Protein AF-A0A109JZV7-F1 (afdb_monomer_lite)

Organism: NCBI:txid1755647

pLDDT: mean 71.27, std 12.72, range [33.75, 88.06]

Structure (mmCIF, N/CA/C/O backbone):
data_AF-A0A109JZV7-F1
#
_entry.id   AF-A0A109JZV7-F1
#
loop_
_atom_site.group_PDB
_atom_site.id
_atom_site.type_symbol
_atom_site.label_atom_id
_atom_site.label_alt_id
_atom_site.label_comp_id
_atom_site.label_asym_id
_atom_site.label_entity_id
_atom_site.label_seq_id
_atom_site.pdbx_PDB_ins_code
_atom_site.Cartn_x
_atom_site.Cartn_y
_atom_site.Cartn_z
_atom_site.occupancy
_atom_site.B_iso_or_equiv
_atom_site.auth_seq_id
_atom_site.auth_comp_id
_atom_site.auth_asym_id
_atom_site.auth_atom_id
_atom_site.pdbx_PDB_model_num
ATOM 1 N N . MET A 1 1 ? 17.114 42.029 18.354 1.00 43.44 1 MET A N 1
ATOM 2 C CA . MET A 1 1 ? 16.769 42.134 16.919 1.00 43.44 1 MET A CA 1
ATOM 3 C C . MET A 1 1 ? 17.675 41.181 16.137 1.00 43.44 1 MET A C 1
ATOM 5 O O . MET A 1 1 ? 18.559 41.630 15.428 1.00 43.44 1 MET A O 1
ATOM 9 N N . SER A 1 2 ? 17.527 39.865 16.344 1.00 45.03 2 SER A N 1
ATOM 10 C CA . SER A 1 2 ? 18.300 38.830 15.626 1.00 45.03 2 SER A CA 1
ATOM 11 C C . SER A 1 2 ? 17.717 37.423 15.838 1.00 45.03 2 SER A C 1
ATOM 13 O O . SER A 1 2 ? 18.459 36.491 16.129 1.00 45.03 2 SER A O 1
ATOM 15 N N . ASP A 1 3 ? 16.397 37.253 15.749 1.00 47.03 3 ASP A N 1
ATOM 16 C CA . ASP A 1 3 ? 15.811 35.911 15.888 1.00 47.03 3 ASP A CA 1
ATOM 17 C C . ASP A 1 3 ? 14.602 35.715 14.971 1.00 47.03 3 ASP A C 1
ATOM 19 O O . ASP A 1 3 ? 13.482 35.480 15.404 1.00 47.03 3 ASP A O 1
ATOM 23 N N . ASN A 1 4 ? 14.813 35.933 13.669 1.00 46.78 4 ASN A N 1
ATOM 24 C CA . ASN A 1 4 ? 13.758 35.738 12.671 1.00 46.78 4 ASN A CA 1
ATOM 25 C C . ASN A 1 4 ? 14.265 35.127 11.354 1.00 46.78 4 ASN A C 1
ATOM 27 O O . ASN A 1 4 ? 13.747 3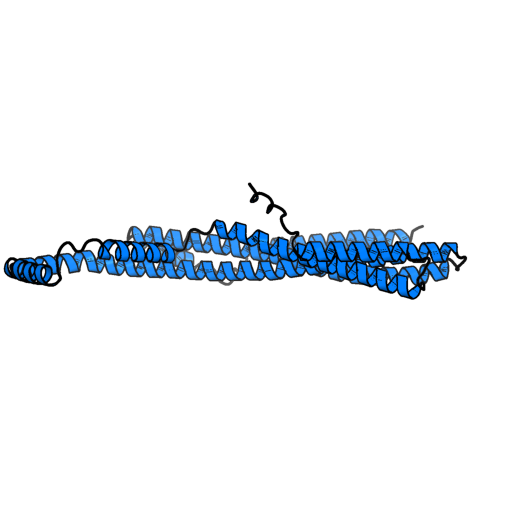5.419 10.281 1.00 46.78 4 ASN A O 1
ATOM 31 N N . MET A 1 5 ? 15.300 34.281 11.420 1.00 46.84 5 MET A N 1
ATOM 32 C CA . MET A 1 5 ? 15.823 33.551 10.255 1.00 46.84 5 MET A CA 1
ATOM 33 C C . MET A 1 5 ? 15.979 32.052 10.533 1.00 46.84 5 MET A C 1
ATOM 35 O O . MET A 1 5 ? 17.043 31.477 10.335 1.00 46.84 5 MET A O 1
ATOM 39 N N . GLN A 1 6 ? 14.899 31.391 10.955 1.00 46.47 6 GLN A N 1
ATOM 40 C CA . GLN A 1 6 ? 14.792 29.927 10.886 1.00 46.47 6 GLN A CA 1
ATOM 41 C C . GLN A 1 6 ? 13.446 29.513 10.286 1.00 46.47 6 GLN A C 1
ATOM 43 O O . GLN A 1 6 ? 12.596 28.912 10.929 1.00 46.47 6 GLN A O 1
ATOM 48 N N . GLY A 1 7 ? 13.257 29.868 9.015 1.00 41.72 7 GLY A N 1
ATOM 49 C CA . GLY A 1 7 ? 12.102 29.464 8.210 1.00 41.72 7 GLY A CA 1
ATOM 50 C C . GLY A 1 7 ? 12.469 28.669 6.956 1.00 41.72 7 GLY A C 1
ATOM 51 O O . GLY A 1 7 ? 11.630 28.516 6.075 1.00 41.72 7 GLY A O 1
ATOM 52 N N . VAL A 1 8 ? 13.704 28.173 6.824 1.00 45.19 8 VAL A N 1
ATOM 53 C CA . VAL A 1 8 ? 14.065 27.321 5.682 1.00 45.19 8 VAL A CA 1
ATOM 54 C C . VAL A 1 8 ? 13.658 25.892 6.020 1.00 45.19 8 VAL A C 1
ATOM 56 O O . VAL A 1 8 ? 14.388 25.168 6.697 1.00 45.19 8 VAL A O 1
ATOM 59 N N . ARG A 1 9 ? 12.464 25.482 5.571 1.00 51.75 9 ARG A N 1
ATOM 60 C CA . ARG A 1 9 ? 12.060 24.070 5.599 1.00 51.75 9 ARG A CA 1
ATOM 61 C C . ARG A 1 9 ? 13.116 23.270 4.840 1.00 51.75 9 ARG A C 1
ATOM 63 O O . ARG A 1 9 ? 13.218 23.383 3.620 1.00 51.75 9 ARG A O 1
ATOM 70 N N . LYS A 1 10 ? 13.924 22.493 5.566 1.00 57.94 10 LYS A N 1
ATOM 71 C CA . LYS A 1 10 ? 14.883 21.570 4.955 1.00 57.94 10 LYS A CA 1
ATOM 72 C C . LYS A 1 10 ? 14.101 20.629 4.041 1.00 57.94 10 LYS A C 1
ATOM 74 O O . LYS A 1 10 ? 13.116 20.030 4.473 1.00 57.94 10 LYS A O 1
ATOM 79 N N . LEU A 1 11 ? 14.518 20.542 2.779 1.00 60.53 11 LEU A N 1
ATOM 80 C CA . LEU A 1 11 ? 13.959 19.575 1.840 1.00 60.53 11 LEU A CA 1
ATOM 81 C C . LEU A 1 11 ? 14.105 18.171 2.443 1.00 60.53 11 LEU A C 1
ATOM 83 O O . LEU A 1 11 ? 15.161 17.865 3.004 1.00 60.53 11 LEU A O 1
ATOM 87 N N . PRO A 1 12 ? 13.074 17.319 2.350 1.00 74.62 12 PRO A N 1
ATOM 88 C CA . PRO A 1 12 ? 13.167 15.964 2.863 1.00 74.62 12 PRO A CA 1
ATOM 89 C C . PRO A 1 12 ? 14.293 15.219 2.134 1.00 74.62 12 PRO A C 1
ATOM 91 O O . PRO A 1 12 ? 14.436 15.315 0.913 1.00 74.62 12 PRO A O 1
ATOM 94 N N . THR A 1 13 ? 15.096 14.476 2.899 1.00 77.62 13 THR A N 1
ATOM 95 C CA . THR A 1 13 ? 16.317 13.777 2.455 1.00 77.62 13 THR A CA 1
ATOM 96 C C . THR A 1 13 ? 16.168 13.004 1.134 1.00 77.62 13 THR A C 1
ATOM 98 O O . THR A 1 13 ? 17.066 13.097 0.300 1.00 77.62 13 THR A O 1
ATOM 101 N N . PRO A 1 14 ? 15.046 12.308 0.860 1.00 72.50 14 PRO A N 1
ATOM 102 C CA . PRO A 1 14 ? 14.851 11.600 -0.407 1.00 72.50 14 PRO A CA 1
ATOM 103 C C . PRO A 1 14 ? 14.794 12.515 -1.641 1.00 72.50 14 PRO A C 1
ATOM 105 O O . PRO A 1 14 ? 15.290 12.154 -2.707 1.00 72.50 14 PRO A O 1
ATOM 108 N N . ILE A 1 15 ? 14.245 13.728 -1.499 1.00 69.19 15 ILE A N 1
ATOM 109 C CA . ILE A 1 15 ? 14.199 14.721 -2.584 1.00 69.19 15 ILE A CA 1
ATOM 110 C C . ILE A 1 15 ? 15.609 15.229 -2.883 1.00 69.19 15 ILE A C 1
ATOM 112 O O . ILE A 1 15 ? 15.976 15.372 -4.045 1.00 69.19 15 ILE A O 1
ATOM 116 N N . VAL A 1 16 ? 16.429 15.430 -1.849 1.00 73.94 16 VAL A N 1
ATOM 117 C CA . VAL A 1 16 ? 17.839 15.812 -2.017 1.00 73.94 16 VAL A CA 1
ATOM 118 C C . VAL A 1 16 ? 18.602 14.731 -2.789 1.00 73.94 16 VAL A C 1
ATOM 120 O O . VAL A 1 16 ? 19.340 15.053 -3.716 1.00 73.94 16 VAL A O 1
ATOM 123 N N . VAL A 1 17 ? 18.371 13.450 -2.481 1.00 74.81 17 VAL A N 1
ATOM 124 C CA . VAL A 1 17 ? 18.976 12.319 -3.208 1.00 74.81 17 VAL A CA 1
ATOM 125 C C . VAL A 1 17 ? 18.520 12.276 -4.672 1.00 74.81 17 VAL A C 1
ATOM 127 O O . VAL A 1 17 ? 19.352 12.100 -5.561 1.00 74.81 17 VAL A O 1
ATOM 130 N N . ALA A 1 18 ? 17.232 12.501 -4.951 1.00 69.00 18 ALA A N 1
ATOM 131 C CA . ALA A 1 18 ? 16.715 12.538 -6.321 1.00 69.00 18 ALA A CA 1
ATOM 132 C C . ALA A 1 18 ? 17.327 13.686 -7.148 1.00 69.00 18 ALA A C 1
ATOM 134 O O . ALA A 1 18 ? 17.727 13.485 -8.295 1.00 69.00 18 ALA A O 1
ATOM 135 N N . VAL A 1 19 ? 17.447 14.875 -6.547 1.00 71.62 19 VAL A N 1
ATOM 136 C CA . VAL A 1 19 ? 18.059 16.058 -7.175 1.00 71.62 19 VAL A CA 1
ATOM 137 C C . VAL A 1 19 ? 19.551 15.839 -7.433 1.00 71.62 19 VAL A C 1
ATOM 139 O O . VAL A 1 19 ? 20.038 16.196 -8.504 1.00 71.62 19 VAL A O 1
ATOM 142 N N . LEU A 1 20 ? 20.271 15.204 -6.504 1.00 71.50 20 LEU A N 1
ATOM 143 C CA . LEU A 1 20 ? 21.676 14.835 -6.702 1.00 71.50 20 LEU A CA 1
ATOM 144 C C . LEU A 1 20 ? 21.847 13.834 -7.852 1.00 71.50 20 LEU A C 1
ATOM 146 O O . LEU A 1 20 ? 22.732 14.018 -8.684 1.00 71.50 20 LEU A O 1
ATOM 150 N N . GLY A 1 21 ? 20.978 12.823 -7.954 1.00 70.88 21 GLY A N 1
ATOM 151 C CA . GLY A 1 21 ? 20.976 11.892 -9.088 1.00 70.88 21 GLY A CA 1
ATOM 152 C C . GLY A 1 21 ? 20.742 12.599 -10.427 1.00 70.88 21 GLY A C 1
ATOM 153 O O . GLY A 1 21 ? 21.473 12.367 -11.392 1.00 70.88 21 GLY A O 1
ATOM 154 N N . LEU A 1 22 ? 19.784 13.532 -10.475 1.00 72.06 22 LEU A N 1
ATOM 155 C CA . LEU A 1 22 ? 19.515 14.351 -11.660 1.00 72.06 22 LEU A CA 1
ATOM 156 C C . LEU A 1 22 ? 20.729 15.207 -12.050 1.00 72.06 22 LEU A C 1
ATOM 158 O O . LEU A 1 22 ? 21.110 15.229 -13.218 1.00 72.06 22 LEU A O 1
ATOM 162 N N . ALA A 1 23 ? 21.375 15.850 -11.076 1.00 70.25 23 ALA A N 1
ATOM 163 C CA . ALA A 1 23 ? 22.568 16.662 -11.302 1.00 70.25 23 ALA A CA 1
ATOM 164 C C . ALA A 1 23 ? 23.744 15.833 -11.848 1.00 70.25 23 ALA A C 1
ATOM 166 O O . ALA A 1 23 ? 24.380 16.249 -12.815 1.00 70.25 23 ALA A O 1
ATOM 167 N N . VAL A 1 24 ? 23.994 14.640 -11.294 1.00 74.44 24 VAL A N 1
ATOM 168 C CA . VAL A 1 24 ? 25.040 13.718 -11.781 1.00 74.44 24 VAL A CA 1
ATOM 169 C C . VAL A 1 24 ? 24.761 13.272 -13.219 1.00 74.44 24 VAL A C 1
ATOM 171 O O . VAL A 1 24 ? 25.667 13.289 -14.050 1.00 74.44 24 VAL A O 1
ATOM 174 N N . THR A 1 25 ? 23.505 12.943 -13.533 1.00 72.38 25 THR A N 1
ATOM 175 C CA . THR A 1 25 ? 23.088 12.538 -14.889 1.00 72.38 25 THR A CA 1
ATOM 176 C C . THR A 1 25 ? 23.242 13.684 -15.895 1.00 72.38 25 THR A C 1
ATOM 178 O O . THR A 1 25 ? 23.639 13.478 -17.037 1.00 72.38 25 THR A O 1
ATOM 181 N N . PHE A 1 26 ? 22.955 14.920 -15.480 1.00 71.06 26 PHE A N 1
ATOM 182 C CA . PHE A 1 26 ? 23.089 16.093 -16.344 1.00 71.06 26 PHE A CA 1
ATOM 183 C C . PHE A 1 26 ? 24.561 16.476 -16.570 1.00 71.06 26 PHE A C 1
ATOM 185 O O . PHE A 1 26 ? 24.959 16.822 -17.683 1.00 71.06 26 PHE A O 1
ATOM 192 N N . MET A 1 27 ? 25.399 16.355 -15.535 1.00 73.62 27 MET A N 1
ATOM 193 C CA . MET A 1 27 ? 26.842 16.591 -15.637 1.00 73.62 27 MET A CA 1
ATOM 194 C C . MET A 1 27 ? 27.550 15.550 -16.516 1.00 73.62 27 MET A C 1
ATOM 196 O O . MET A 1 27 ? 28.479 15.907 -17.244 1.00 73.62 27 MET A O 1
ATOM 200 N N . SER A 1 28 ? 27.120 14.283 -16.512 1.00 70.62 28 SER A N 1
ATOM 201 C CA . SER A 1 28 ? 27.715 13.247 -17.373 1.00 70.62 28 SER A CA 1
ATOM 202 C C . SER A 1 28 ? 27.422 13.457 -18.861 1.00 70.62 28 SER A C 1
ATOM 204 O O . SER A 1 28 ? 28.268 13.141 -19.699 1.00 70.62 28 SER A O 1
ATOM 206 N N . LEU A 1 29 ? 26.267 14.045 -19.191 1.00 65.25 29 LEU A N 1
ATOM 207 C CA . LEU A 1 29 ? 25.900 14.426 -20.558 1.00 65.25 29 LEU A CA 1
ATOM 208 C C . LEU A 1 29 ? 26.764 15.592 -21.077 1.00 65.25 29 LEU A C 1
ATOM 210 O O . LEU A 1 29 ? 27.188 15.582 -22.234 1.00 65.25 29 LEU A O 1
ATOM 214 N N . GLY A 1 30 ? 27.079 16.568 -20.215 1.00 64.75 30 GLY A N 1
ATOM 215 C CA . GLY A 1 30 ? 27.899 17.738 -20.563 1.00 64.75 30 GLY A CA 1
ATOM 216 C C . GLY A 1 30 ? 29.414 17.489 -20.607 1.00 64.75 30 GLY A C 1
ATOM 217 O O . GLY A 1 30 ? 30.138 18.232 -21.263 1.00 64.75 30 GLY A O 1
ATOM 218 N N . THR A 1 31 ? 29.913 16.441 -19.944 1.00 60.25 31 THR A N 1
ATOM 219 C CA . THR A 1 31 ? 31.357 16.121 -19.842 1.00 60.25 31 THR A CA 1
ATOM 220 C C . THR A 1 31 ? 31.863 15.143 -20.906 1.00 60.25 31 THR A C 1
ATOM 222 O O . THR A 1 31 ? 33.012 14.690 -20.845 1.00 60.25 31 THR A O 1
ATOM 225 N N . SER A 1 32 ? 31.045 14.858 -21.922 1.00 56.00 32 SER A N 1
ATOM 226 C CA . SER A 1 32 ? 31.374 13.971 -23.049 1.00 56.00 32 SER A CA 1
ATOM 227 C C . SER A 1 32 ? 32.625 14.388 -23.842 1.00 56.00 32 SER A C 1
ATOM 229 O O . SER A 1 32 ? 33.174 13.572 -24.574 1.00 56.00 32 SER A O 1
ATOM 231 N N . ALA A 1 33 ? 33.127 15.615 -23.653 1.00 56.25 33 ALA A N 1
ATOM 232 C CA . ALA A 1 33 ? 34.375 16.098 -24.244 1.00 56.25 33 ALA A CA 1
ATOM 233 C C . ALA A 1 33 ? 35.663 15.691 -23.487 1.00 56.25 33 ALA A C 1
ATOM 235 O O . ALA A 1 33 ? 36.743 15.785 -24.062 1.00 56.25 33 ALA A O 1
ATOM 236 N N . ILE A 1 34 ? 35.586 15.276 -22.211 1.00 57.34 34 ILE A N 1
ATOM 237 C CA . ILE A 1 34 ? 36.768 15.099 -21.329 1.00 57.34 34 ILE A CA 1
ATOM 238 C C . ILE A 1 34 ? 36.923 13.653 -20.826 1.00 57.34 34 ILE A C 1
ATOM 240 O O . ILE A 1 34 ? 38.020 13.228 -20.471 1.00 57.34 34 ILE A O 1
ATOM 244 N N . THR A 1 35 ? 35.846 12.867 -20.811 1.00 59.91 35 THR A N 1
ATOM 245 C CA . THR A 1 35 ? 35.861 11.481 -20.317 1.00 59.91 35 THR A CA 1
ATOM 246 C C . THR A 1 35 ? 35.733 10.480 -21.457 1.00 59.91 35 THR A C 1
ATOM 248 O O . THR A 1 35 ? 35.109 10.755 -22.480 1.00 59.91 35 THR A O 1
ATOM 251 N N . SER A 1 36 ? 36.326 9.292 -21.292 1.00 74.38 36 SER A N 1
ATOM 252 C CA . SER A 1 36 ? 36.124 8.210 -22.260 1.00 74.38 36 SER A CA 1
ATOM 253 C C . SER A 1 36 ? 34.631 7.875 -22.371 1.00 74.38 36 SER A C 1
ATOM 255 O O . SER A 1 36 ? 33.912 7.871 -21.368 1.00 74.38 36 SER A O 1
ATOM 257 N N . TYR A 1 37 ? 34.161 7.561 -23.582 1.00 68.19 37 TYR A N 1
ATOM 258 C CA . TYR A 1 37 ? 32.753 7.236 -23.854 1.00 68.19 37 TYR A CA 1
ATOM 259 C C . TYR A 1 37 ? 32.188 6.199 -22.866 1.00 68.19 37 TYR A C 1
ATOM 261 O O . TYR A 1 37 ? 31.080 6.351 -22.358 1.00 68.19 37 TYR A O 1
ATOM 269 N N . PHE A 1 38 ? 32.989 5.188 -22.517 1.00 66.62 38 PHE A N 1
ATOM 270 C CA . PHE A 1 38 ? 32.622 4.150 -21.554 1.00 66.62 38 PHE A CA 1
ATOM 271 C C . PHE A 1 38 ? 32.377 4.694 -20.134 1.00 66.62 38 PHE A C 1
ATOM 273 O O . PHE A 1 38 ? 31.393 4.327 -19.493 1.00 66.62 38 PHE A O 1
ATOM 280 N N . GLN A 1 39 ? 33.220 5.610 -19.648 1.00 71.44 39 GLN A N 1
ATOM 281 C CA . GLN A 1 39 ? 33.046 6.231 -18.330 1.00 71.44 39 GLN A CA 1
ATOM 282 C C . GLN A 1 39 ? 31.805 7.130 -18.277 1.00 71.44 39 GLN A C 1
ATOM 284 O O . GLN A 1 39 ? 31.072 7.088 -17.290 1.00 71.44 39 GLN A O 1
ATOM 289 N N . SER A 1 40 ? 31.517 7.883 -19.344 1.00 70.38 40 SER A N 1
ATOM 290 C CA . SER A 1 40 ? 30.309 8.720 -19.419 1.00 70.38 40 SER A CA 1
ATOM 291 C C . SER A 1 40 ? 29.021 7.881 -19.338 1.00 70.38 40 SER A C 1
ATOM 293 O O . SER A 1 40 ? 28.094 8.246 -18.610 1.00 70.38 40 SER A O 1
ATOM 295 N N . GLN A 1 41 ? 28.977 6.705 -19.982 1.00 70.31 41 GLN A N 1
ATOM 296 C CA . GLN A 1 41 ? 27.830 5.786 -19.893 1.00 70.31 41 GLN A CA 1
ATOM 297 C C . GLN A 1 41 ? 27.626 5.247 -18.466 1.00 70.31 41 GLN A C 1
ATOM 299 O O . GLN A 1 41 ? 26.499 5.235 -17.972 1.00 70.31 41 GLN A O 1
ATOM 304 N N . ILE A 1 42 ? 28.704 4.865 -17.769 1.00 72.75 42 ILE A N 1
ATOM 305 C CA . ILE A 1 42 ? 28.629 4.370 -16.381 1.00 72.75 42 ILE A CA 1
ATOM 306 C C . ILE A 1 42 ? 28.124 5.459 -15.430 1.00 72.75 42 ILE A C 1
ATOM 308 O O . ILE A 1 42 ? 27.248 5.195 -14.608 1.00 72.75 42 ILE A O 1
ATOM 312 N N . ILE A 1 43 ? 28.640 6.686 -15.546 1.00 73.00 43 ILE A N 1
ATOM 313 C CA . ILE A 1 43 ? 28.226 7.804 -14.684 1.00 73.00 43 ILE A CA 1
ATOM 314 C C . ILE A 1 43 ? 26.756 8.158 -14.941 1.00 73.00 43 ILE A C 1
ATOM 316 O O . ILE A 1 43 ? 26.004 8.377 -13.992 1.00 73.00 43 ILE A O 1
ATOM 320 N N . THR A 1 44 ? 26.319 8.143 -16.203 1.00 70.94 44 THR A N 1
ATOM 321 C CA . THR A 1 44 ? 24.915 8.387 -16.571 1.00 70.94 44 THR A CA 1
ATOM 322 C C . THR A 1 44 ? 23.995 7.314 -15.985 1.00 70.94 44 THR A C 1
ATOM 324 O O . THR A 1 44 ? 22.981 7.638 -15.368 1.00 70.94 44 THR A O 1
ATOM 327 N N . ALA A 1 45 ? 24.370 6.036 -16.100 1.00 70.69 45 ALA A N 1
ATOM 328 C CA . ALA A 1 45 ? 23.612 4.931 -15.515 1.00 70.69 45 ALA A CA 1
ATOM 329 C C . ALA A 1 45 ? 23.540 5.026 -13.980 1.00 70.69 45 ALA A C 1
ATOM 331 O O . ALA A 1 45 ? 22.472 4.833 -13.396 1.00 70.69 45 ALA A O 1
ATOM 332 N N . ALA A 1 46 ? 24.648 5.382 -13.324 1.00 71.12 46 ALA A N 1
ATOM 333 C CA . ALA A 1 46 ? 24.691 5.602 -11.881 1.00 71.12 46 ALA A CA 1
ATOM 334 C C . ALA A 1 46 ? 23.810 6.789 -11.449 1.00 71.12 46 ALA A C 1
ATOM 336 O O . ALA A 1 46 ? 23.083 6.684 -10.462 1.00 71.12 46 ALA A O 1
ATOM 337 N N . GLY A 1 47 ? 23.815 7.890 -12.207 1.00 72.56 47 GLY A N 1
ATOM 338 C CA . GLY A 1 47 ? 22.957 9.052 -11.960 1.00 72.56 47 GLY A CA 1
ATOM 339 C C . GLY A 1 47 ? 21.466 8.713 -12.044 1.00 72.56 47 GLY A C 1
ATOM 340 O O . GLY A 1 47 ? 20.705 9.051 -11.133 1.00 72.56 47 GLY A O 1
ATOM 341 N N . ILE A 1 48 ? 21.062 7.960 -13.074 1.00 74.12 48 ILE A N 1
ATOM 342 C CA . ILE A 1 48 ? 19.683 7.470 -13.235 1.00 74.12 48 ILE A CA 1
ATOM 343 C C . ILE A 1 48 ? 19.296 6.556 -12.069 1.00 74.12 48 ILE A C 1
ATOM 345 O O . ILE A 1 48 ? 18.213 6.709 -11.507 1.00 74.12 48 ILE A O 1
ATOM 349 N N . LEU A 1 49 ? 20.178 5.638 -11.661 1.00 74.06 49 LEU A N 1
ATOM 350 C CA . LEU A 1 49 ? 19.923 4.739 -10.533 1.00 74.06 49 LEU A CA 1
ATOM 351 C C . LEU A 1 49 ? 19.682 5.518 -9.230 1.00 74.06 49 LEU A C 1
ATOM 353 O O . LEU A 1 49 ? 18.729 5.230 -8.502 1.00 74.06 49 LEU A O 1
ATOM 357 N N . VAL A 1 50 ? 20.513 6.525 -8.946 1.00 74.31 50 VAL A N 1
ATOM 358 C CA . VAL A 1 50 ? 20.370 7.391 -7.765 1.00 74.31 50 VAL A CA 1
ATOM 359 C C . VAL A 1 50 ? 19.079 8.208 -7.839 1.00 74.31 50 VAL A C 1
ATOM 361 O O . VAL A 1 50 ? 18.360 8.291 -6.844 1.00 74.31 50 VAL A O 1
ATOM 364 N N . LEU A 1 51 ? 18.738 8.748 -9.014 1.00 73.19 51 LEU A N 1
ATOM 365 C CA . LEU A 1 51 ? 17.493 9.485 -9.235 1.00 73.19 51 LEU A CA 1
ATOM 366 C C . LEU A 1 51 ? 16.274 8.603 -8.966 1.00 73.19 51 LEU A C 1
ATOM 368 O O . LEU A 1 51 ? 15.397 8.993 -8.196 1.00 73.19 51 LEU A O 1
ATOM 372 N N . VAL A 1 52 ? 16.227 7.406 -9.559 1.00 74.50 52 VAL A N 1
ATOM 373 C CA . VAL A 1 52 ? 15.116 6.463 -9.377 1.00 74.50 52 VAL A CA 1
ATOM 374 C C . VAL A 1 52 ? 15.009 6.044 -7.916 1.00 74.50 52 VAL A C 1
ATOM 376 O O . VAL A 1 52 ? 13.908 6.028 -7.366 1.00 74.50 52 VAL A O 1
ATOM 379 N N . THR A 1 53 ? 16.132 5.758 -7.259 1.00 73.56 53 THR A N 1
ATOM 380 C CA . THR A 1 53 ? 16.149 5.366 -5.843 1.00 73.56 53 THR A CA 1
ATOM 381 C C . THR A 1 53 ? 15.654 6.505 -4.949 1.00 73.56 53 THR A C 1
ATOM 383 O O . THR A 1 53 ? 14.817 6.276 -4.074 1.00 73.56 53 THR A O 1
ATOM 386 N N . GLY A 1 54 ? 16.100 7.740 -5.200 1.00 73.12 54 GLY A N 1
ATOM 387 C CA . GLY A 1 54 ? 15.658 8.942 -4.487 1.00 73.12 54 GLY A CA 1
ATOM 388 C C . GLY A 1 54 ? 14.173 9.244 -4.695 1.00 73.12 54 GLY A C 1
ATOM 389 O O . GLY A 1 54 ? 13.443 9.474 -3.735 1.00 73.12 54 GLY A O 1
ATOM 390 N N . ALA A 1 55 ? 13.689 9.166 -5.936 1.00 72.06 55 ALA A N 1
ATOM 391 C CA . ALA A 1 55 ? 12.276 9.359 -6.257 1.00 72.06 55 ALA A CA 1
ATOM 392 C C . ALA A 1 55 ? 11.393 8.274 -5.620 1.00 72.06 55 ALA A C 1
ATOM 394 O O . ALA A 1 55 ? 10.346 8.576 -5.051 1.00 72.06 55 ALA A O 1
ATOM 395 N N . SER A 1 56 ? 11.845 7.018 -5.650 1.00 73.56 56 SER A N 1
ATOM 396 C CA . SER A 1 56 ? 11.127 5.885 -5.055 1.00 73.56 56 SER A CA 1
ATOM 397 C C . SER A 1 56 ? 11.063 5.989 -3.534 1.00 73.56 56 SER A C 1
ATOM 399 O O . SER A 1 56 ? 10.012 5.747 -2.947 1.00 73.56 56 SER A O 1
ATOM 401 N N . THR A 1 57 ? 12.157 6.401 -2.886 1.00 75.62 57 THR A N 1
ATOM 402 C CA . THR A 1 57 ? 12.168 6.654 -1.436 1.00 75.62 57 THR A CA 1
ATOM 403 C C . THR A 1 57 ? 11.333 7.875 -1.063 1.00 75.62 57 THR A C 1
ATOM 405 O O . THR A 1 57 ? 10.615 7.815 -0.071 1.00 75.62 57 THR A O 1
ATOM 408 N N . ALA A 1 58 ? 11.336 8.944 -1.865 1.00 74.38 58 ALA A N 1
ATOM 409 C CA . ALA A 1 58 ? 10.485 10.116 -1.641 1.00 74.38 58 ALA A CA 1
ATOM 410 C C . ALA A 1 58 ? 9.000 9.753 -1.722 1.00 74.38 58 ALA A C 1
ATOM 412 O O . ALA A 1 58 ? 8.223 10.106 -0.835 1.00 74.38 58 ALA A O 1
ATOM 413 N N . LEU A 1 59 ? 8.624 8.997 -2.756 1.00 72.31 59 LEU A N 1
ATOM 414 C CA . LEU A 1 59 ? 7.274 8.478 -2.927 1.00 72.31 59 LEU A CA 1
ATOM 415 C C . LEU A 1 59 ? 6.895 7.554 -1.766 1.00 72.31 59 LEU A C 1
ATOM 417 O O . LEU A 1 59 ? 5.808 7.677 -1.212 1.00 72.31 59 LEU A O 1
ATOM 421 N N . PHE A 1 60 ? 7.798 6.665 -1.354 1.00 73.88 60 PHE A N 1
ATOM 422 C CA . PHE A 1 60 ? 7.572 5.777 -0.220 1.00 73.88 60 PHE A CA 1
ATOM 423 C C . PHE A 1 60 ? 7.343 6.550 1.085 1.00 73.88 60 PHE A C 1
ATOM 425 O O . PHE A 1 60 ? 6.378 6.265 1.792 1.00 73.88 60 PHE A O 1
ATOM 432 N N . SER A 1 61 ? 8.174 7.554 1.380 1.00 74.44 61 SER A N 1
ATOM 433 C CA . SER A 1 61 ? 8.005 8.427 2.544 1.00 74.44 61 SER A CA 1
ATOM 434 C C . SER A 1 61 ? 6.688 9.198 2.482 1.00 74.44 61 SER A C 1
ATOM 436 O O . SER A 1 61 ? 5.945 9.194 3.456 1.00 74.44 61 SER A O 1
ATOM 438 N N . TYR A 1 62 ? 6.340 9.778 1.331 1.00 70.69 62 TYR A N 1
ATOM 439 C CA . TYR A 1 62 ? 5.059 10.462 1.128 1.00 70.69 62 TYR A CA 1
ATOM 440 C C . TYR A 1 62 ? 3.858 9.533 1.382 1.00 70.69 62 TYR A C 1
ATOM 442 O O . TYR A 1 62 ? 2.911 9.892 2.082 1.00 70.69 62 TYR A O 1
ATOM 450 N N . LEU A 1 63 ? 3.925 8.299 0.878 1.00 67.25 63 LEU A N 1
ATOM 451 C CA . LEU A 1 63 ? 2.895 7.276 1.067 1.00 67.25 63 LEU A CA 1
ATOM 452 C C . LEU A 1 63 ? 2.849 6.700 2.495 1.00 67.25 63 LEU A C 1
ATOM 454 O O . LEU A 1 63 ? 1.845 6.090 2.881 1.00 67.25 63 LEU A O 1
ATOM 458 N N . GLN A 1 64 ? 3.922 6.833 3.278 1.00 69.00 64 GLN A N 1
ATOM 459 C CA . GLN A 1 64 ? 3.906 6.541 4.712 1.00 69.00 64 GLN A CA 1
ATOM 460 C C . GLN A 1 64 ? 3.295 7.695 5.511 1.00 69.00 64 GLN A C 1
ATOM 462 O O . GLN A 1 64 ? 2.499 7.437 6.409 1.00 69.00 64 GLN A O 1
ATOM 467 N N . ASP A 1 65 ? 3.616 8.941 5.166 1.00 63.81 65 ASP A N 1
ATOM 468 C CA . ASP A 1 65 ? 3.223 10.125 5.938 1.00 63.81 65 ASP A CA 1
ATOM 469 C C . ASP A 1 65 ? 1.734 10.475 5.771 1.00 63.81 65 ASP A C 1
ATOM 471 O O . ASP A 1 65 ? 1.058 10.822 6.740 1.00 63.81 65 ASP A O 1
ATOM 475 N N . ALA A 1 66 ? 1.158 10.217 4.588 1.00 56.47 66 ALA A N 1
ATOM 476 C CA . ALA A 1 66 ? -0.289 10.300 4.343 1.00 56.47 66 ALA A CA 1
ATOM 477 C C . ALA A 1 66 ? -1.143 9.429 5.301 1.00 56.47 66 ALA A C 1
ATOM 479 O O . ALA A 1 66 ? -2.360 9.592 5.386 1.00 56.47 66 ALA A O 1
ATOM 480 N N . ARG A 1 67 ? -0.523 8.508 6.054 1.00 51.53 67 ARG A N 1
ATOM 481 C CA . ARG A 1 67 ? -1.178 7.672 7.074 1.00 51.53 67 ARG A CA 1
ATOM 482 C C . ARG A 1 67 ? -1.346 8.364 8.422 1.00 51.53 67 ARG A C 1
ATOM 484 O O . ARG A 1 67 ? -2.279 8.026 9.149 1.00 51.53 67 ARG A O 1
ATOM 491 N N . VAL A 1 68 ? -0.470 9.308 8.778 1.00 48.69 68 VAL A N 1
ATOM 492 C CA . VAL A 1 68 ? -0.527 9.992 10.084 1.00 48.69 68 VAL A CA 1
ATOM 493 C C . VAL A 1 68 ? -1.797 10.842 10.177 1.00 48.69 68 VAL A C 1
ATOM 495 O O . VAL A 1 68 ? -2.450 10.875 11.217 1.00 48.69 68 VAL A O 1
ATOM 498 N N . THR A 1 69 ? -2.234 11.422 9.058 1.00 38.50 69 THR A N 1
ATOM 499 C CA . THR A 1 69 ? -3.465 12.220 8.981 1.00 38.50 69 THR A CA 1
ATOM 500 C C . THR A 1 69 ? -4.739 11.383 9.164 1.00 38.50 69 THR A C 1
ATOM 502 O O . THR A 1 69 ? -5.709 11.877 9.729 1.00 38.50 69 THR A O 1
ATOM 505 N N . LEU A 1 70 ? -4.743 10.100 8.777 1.00 40.19 70 LEU A N 1
ATOM 506 C CA . LEU A 1 70 ? -5.888 9.195 8.987 1.00 40.19 70 LEU A CA 1
ATOM 507 C C . LEU A 1 70 ? -5.976 8.655 10.426 1.00 40.19 70 LEU A C 1
ATOM 509 O O . LEU A 1 70 ? -7.073 8.368 10.902 1.00 40.19 70 LEU A O 1
ATOM 513 N N . ARG A 1 71 ? -4.850 8.575 11.152 1.00 42.38 71 ARG A N 1
ATOM 514 C CA . ARG A 1 71 ? -4.837 8.279 12.598 1.00 42.38 71 ARG A CA 1
ATOM 515 C C . ARG A 1 71 ? -5.435 9.407 13.442 1.00 42.38 71 ARG A C 1
ATOM 517 O O . ARG A 1 71 ? -5.977 9.130 14.502 1.00 42.38 71 ARG A O 1
ATOM 524 N N . GLY A 1 72 ? -5.407 10.652 12.964 1.00 33.75 72 GLY A N 1
ATOM 525 C CA . GLY A 1 72 ? -5.958 11.810 13.682 1.00 33.75 72 GLY A CA 1
ATOM 526 C C . GLY A 1 72 ? -7.481 11.796 13.882 1.00 33.75 72 GLY A C 1
ATOM 527 O O . GLY A 1 72 ? -7.995 12.609 14.641 1.00 33.75 72 GLY A O 1
ATOM 528 N N . LEU A 1 73 ? -8.204 10.876 13.231 1.00 37.97 73 LEU A N 1
ATOM 529 C CA . LEU A 1 73 ? -9.652 10.690 13.397 1.00 37.97 73 LEU A CA 1
ATOM 530 C C . LEU A 1 73 ? -10.012 9.515 14.322 1.00 37.97 73 LEU A C 1
ATOM 532 O O . LEU A 1 73 ? -11.196 9.223 14.512 1.00 37.97 73 LEU A O 1
ATOM 536 N N . SER A 1 74 ? -9.032 8.823 14.918 1.00 40.00 74 SER A N 1
ATOM 537 C CA . SER A 1 74 ? -9.342 7.870 15.981 1.00 40.00 74 SER A CA 1
ATOM 538 C C . SER A 1 74 ? -9.671 8.636 17.257 1.00 40.00 74 SER A C 1
ATOM 540 O O . SER A 1 74 ? -8.784 9.217 17.879 1.00 40.00 74 SER A O 1
ATOM 542 N N . VAL A 1 75 ? -10.948 8.612 17.646 1.00 42.91 75 VAL A N 1
ATOM 543 C CA . VAL A 1 75 ? -11.383 8.956 19.005 1.00 42.91 75 VAL A CA 1
ATOM 544 C C . VAL A 1 75 ? -10.448 8.229 19.983 1.00 42.91 75 VAL A C 1
ATOM 546 O O . VAL A 1 75 ? -10.306 7.008 19.834 1.00 42.91 75 VAL A O 1
ATOM 549 N N . PRO A 1 76 ? -9.772 8.939 20.908 1.00 41.34 76 PRO A N 1
ATOM 550 C CA . PRO A 1 76 ? -8.857 8.316 21.854 1.00 41.34 76 PRO A CA 1
ATOM 551 C C . PRO A 1 76 ? -9.570 7.172 22.572 1.00 41.34 76 PRO A C 1
ATOM 553 O O . PRO A 1 76 ? -10.764 7.261 22.883 1.00 41.34 76 PRO A O 1
ATOM 556 N N . ALA A 1 77 ? -8.853 6.065 22.764 1.00 48.12 77 ALA A N 1
ATOM 557 C CA . ALA A 1 77 ? -9.407 4.913 23.450 1.00 48.12 77 ALA A CA 1
ATOM 558 C C . ALA A 1 77 ? -9.908 5.363 24.838 1.00 48.12 77 ALA A C 1
ATOM 560 O O . ALA A 1 77 ? -9.246 6.176 25.485 1.00 48.12 77 ALA A O 1
ATOM 561 N N . PRO A 1 78 ? -11.057 4.856 25.322 1.00 49.28 78 PRO A N 1
ATOM 562 C CA . PRO A 1 78 ? -11.586 5.208 26.642 1.00 49.28 78 PRO A CA 1
ATOM 563 C C . PRO A 1 78 ? -10.561 5.049 27.775 1.00 49.28 78 PRO A C 1
ATOM 565 O O . PRO A 1 78 ? -10.661 5.731 28.790 1.00 49.28 78 PRO A O 1
ATOM 568 N N . ASP A 1 79 ? -9.564 4.184 27.589 1.00 54.38 79 ASP A N 1
ATOM 569 C CA . ASP A 1 79 ? -8.482 3.939 28.539 1.00 54.38 79 ASP A CA 1
ATOM 570 C C . ASP A 1 79 ? -7.555 5.151 28.731 1.00 54.38 79 ASP A C 1
ATOM 572 O O . ASP A 1 79 ? -7.150 5.412 29.863 1.00 54.38 79 ASP A O 1
ATOM 576 N N . ASP A 1 80 ? -7.306 5.956 27.690 1.00 54.09 80 ASP A N 1
ATOM 577 C CA . ASP A 1 80 ? -6.487 7.176 27.787 1.00 54.09 80 ASP A CA 1
ATOM 578 C C . ASP A 1 80 ? -7.232 8.292 28.532 1.00 54.09 80 ASP A C 1
ATOM 580 O O . ASP A 1 80 ? -6.657 8.995 29.365 1.00 54.09 80 ASP A O 1
ATOM 584 N N . LEU A 1 81 ? -8.544 8.411 28.297 1.00 49.53 81 LEU A N 1
ATOM 585 C CA . LEU A 1 81 ? -9.406 9.346 29.022 1.00 49.53 81 LEU A CA 1
ATOM 586 C C . LEU A 1 81 ? -9.550 8.931 30.493 1.00 49.53 81 LEU A C 1
ATOM 588 O O . LEU A 1 81 ? -9.469 9.769 31.386 1.00 49.53 81 LEU A O 1
ATOM 592 N N . ASN A 1 82 ? -9.696 7.632 30.761 1.00 53.19 82 ASN A N 1
ATOM 593 C CA . ASN A 1 82 ? -9.749 7.098 32.119 1.00 53.19 82 ASN A CA 1
ATOM 594 C C . ASN A 1 82 ? -8.412 7.260 32.859 1.00 53.19 82 ASN A C 1
ATOM 596 O O . ASN A 1 82 ? -8.418 7.471 34.070 1.00 53.19 82 ASN A O 1
ATOM 600 N N . ALA A 1 83 ? -7.273 7.168 32.168 1.00 66.75 83 ALA A N 1
ATOM 601 C CA . ALA A 1 83 ? -5.958 7.426 32.749 1.00 66.75 83 ALA A CA 1
ATOM 602 C C . ALA A 1 83 ? -5.764 8.915 33.078 1.00 66.75 83 ALA A C 1
ATOM 604 O O . ALA A 1 83 ? -5.318 9.235 34.180 1.00 66.75 83 ALA A O 1
ATOM 605 N N . ALA A 1 84 ? -6.171 9.811 32.173 1.00 65.56 84 ALA A N 1
ATOM 606 C CA . ALA A 1 84 ? -6.135 11.256 32.389 1.00 65.56 84 ALA A CA 1
ATOM 607 C C . ALA A 1 84 ? -7.054 11.686 33.543 1.00 65.56 84 ALA A C 1
ATOM 609 O O . ALA A 1 84 ? -6.611 12.389 34.443 1.00 65.56 84 ALA A O 1
ATOM 610 N N . ILE A 1 85 ? -8.289 11.174 33.598 1.00 61.94 85 ILE A N 1
ATOM 611 C CA . ILE A 1 85 ? -9.227 11.445 34.698 1.00 61.94 85 ILE A CA 1
ATOM 612 C C . ILE A 1 85 ? -8.686 10.906 36.030 1.00 61.94 85 ILE A C 1
ATOM 614 O O . ILE A 1 85 ? -8.775 11.588 37.044 1.00 61.94 85 ILE A O 1
ATOM 618 N N . ARG A 1 86 ? -8.075 9.711 36.064 1.00 67.56 86 ARG A N 1
ATOM 619 C CA . ARG A 1 86 ? -7.450 9.184 37.295 1.00 67.56 86 ARG A CA 1
ATOM 620 C C . ARG A 1 86 ? -6.240 10.008 37.738 1.00 67.56 86 ARG A C 1
ATOM 622 O O . ARG A 1 86 ? -6.007 10.117 38.941 1.00 67.56 86 ARG A O 1
ATOM 629 N N . ALA A 1 87 ? -5.468 10.552 36.799 1.00 74.12 87 ALA A N 1
ATOM 630 C CA . ALA A 1 87 ? -4.349 11.443 37.093 1.00 74.12 87 ALA A CA 1
ATOM 631 C C . ALA A 1 87 ? -4.840 12.795 37.636 1.00 74.12 87 ALA A C 1
ATOM 633 O O . ALA A 1 87 ? -4.322 13.252 38.652 1.00 74.12 87 ALA A O 1
ATOM 634 N N . GLU A 1 88 ? -5.892 13.359 37.039 1.00 69.19 88 GLU A N 1
ATOM 635 C CA . GLU A 1 88 ? -6.547 14.598 37.478 1.00 69.19 88 GLU A CA 1
ATOM 636 C C . GLU A 1 88 ? -7.197 14.435 38.864 1.00 69.19 88 GLU A C 1
ATOM 638 O O . GLU A 1 88 ? -7.007 15.267 39.744 1.00 69.19 88 GLU A O 1
ATOM 643 N N . ILE A 1 89 ? -7.888 13.314 39.116 1.00 62.69 89 ILE A N 1
ATOM 644 C CA . ILE A 1 89 ? -8.467 12.990 40.431 1.00 62.69 89 ILE A CA 1
ATOM 645 C C . ILE A 1 89 ? -7.363 12.814 41.478 1.00 62.69 89 ILE A C 1
ATOM 647 O O . ILE A 1 89 ? -7.509 13.304 42.594 1.00 62.69 89 ILE A O 1
ATOM 651 N N . LYS A 1 90 ? -6.240 12.162 41.140 1.00 66.69 90 LYS A N 1
ATOM 652 C CA . LYS A 1 90 ? -5.088 12.054 42.050 1.00 66.69 90 LYS A CA 1
ATOM 653 C C . LYS A 1 90 ? -4.480 13.421 42.363 1.00 66.69 90 LYS A C 1
ATOM 655 O O . LYS A 1 90 ? -4.210 13.684 43.532 1.00 66.69 90 LYS A O 1
ATOM 660 N N . ALA A 1 91 ? -4.313 14.279 41.360 1.00 66.50 91 ALA A N 1
ATOM 661 C CA . ALA A 1 91 ? -3.802 15.636 41.535 1.00 66.50 91 ALA A CA 1
ATOM 662 C C . ALA A 1 91 ? -4.748 16.493 42.396 1.00 66.50 91 ALA A C 1
ATOM 664 O O . ALA A 1 91 ? -4.313 17.100 43.368 1.00 66.50 91 ALA A O 1
ATOM 665 N N . SER A 1 92 ? -6.055 16.435 42.132 1.00 54.88 92 SER A N 1
ATOM 666 C CA . SER A 1 92 ? -7.076 17.185 42.874 1.00 54.88 92 SER A CA 1
ATOM 667 C C . SER A 1 92 ? -7.289 16.656 44.306 1.00 54.88 92 SER A C 1
ATOM 669 O O . SER A 1 92 ? -7.503 17.424 45.245 1.00 54.88 92 SER A O 1
ATOM 671 N N . SER A 1 93 ? -7.133 15.345 44.527 1.00 56.19 93 SER A N 1
ATOM 672 C CA . SER A 1 93 ? -7.177 14.744 45.870 1.00 56.19 93 SER A CA 1
ATOM 673 C C . SER A 1 93 ? -5.953 15.069 46.737 1.00 56.19 93 SER A C 1
ATOM 675 O O . SER A 1 93 ? -6.052 15.008 47.960 1.00 56.19 93 SER A O 1
ATOM 677 N N . ALA A 1 94 ? -4.822 15.445 46.126 1.00 55.91 94 ALA A N 1
ATOM 678 C CA . ALA A 1 94 ? -3.624 15.886 46.840 1.00 55.91 94 ALA A CA 1
ATOM 679 C C . ALA A 1 94 ? -3.716 17.353 47.306 1.00 55.91 94 ALA A C 1
ATOM 681 O O . ALA A 1 94 ? -3.070 17.715 48.285 1.00 55.91 94 ALA A O 1
ATOM 682 N N . GLU A 1 95 ? -4.544 18.178 46.655 1.00 52.56 95 GLU A N 1
ATOM 683 C CA . GLU A 1 95 ? -4.755 19.590 47.016 1.00 52.56 95 GLU A CA 1
ATOM 684 C C . GLU A 1 95 ? -5.914 19.821 48.003 1.00 52.56 95 GLU A C 1
ATOM 686 O O . GLU A 1 95 ? -6.034 20.913 48.554 1.00 52.56 95 GLU A O 1
ATOM 691 N N . THR A 1 96 ? -6.735 18.804 48.299 1.00 51.19 96 THR A N 1
ATOM 692 C CA . THR A 1 96 ? -7.957 18.968 49.117 1.00 51.19 96 THR A CA 1
ATOM 693 C C . THR A 1 96 ? -7.949 18.179 50.436 1.00 51.19 96 THR A C 1
ATOM 695 O O . THR A 1 96 ? -8.989 17.691 50.877 1.00 51.19 96 THR A O 1
ATOM 698 N N . SER A 1 97 ? -6.804 18.040 51.115 1.00 50.81 97 SER A N 1
ATOM 699 C CA . SER A 1 97 ? -6.788 17.564 52.510 1.00 50.81 97 SER A CA 1
ATOM 700 C C . SER A 1 97 ? -6.825 18.747 53.485 1.00 50.81 97 SER A C 1
ATOM 702 O O . SER A 1 97 ? -5.811 19.127 54.063 1.00 50.81 97 SER A O 1
ATOM 704 N N . LEU A 1 98 ? -8.010 19.334 53.680 1.00 55.66 98 LEU A N 1
ATOM 705 C CA . LEU A 1 98 ? -8.262 20.315 54.752 1.00 55.66 98 LEU A CA 1
ATOM 706 C C . LEU A 1 98 ? -8.266 19.682 56.158 1.00 55.66 98 LEU A C 1
ATOM 708 O O . LEU A 1 98 ? -8.393 20.397 57.144 1.00 55.66 98 LEU A O 1
ATOM 712 N N . LEU A 1 99 ? -8.136 18.355 56.242 1.00 56.19 99 LEU A N 1
ATOM 713 C CA . LEU A 1 99 ? -8.086 17.584 57.478 1.00 56.19 99 LEU A CA 1
ATOM 714 C C . LEU A 1 99 ? -6.784 16.787 57.518 1.00 56.19 99 LEU A C 1
ATOM 716 O O . LEU A 1 99 ? -6.441 16.074 56.569 1.00 56.19 99 LEU A O 1
ATOM 720 N N . THR A 1 100 ? -6.076 16.894 58.632 1.00 72.50 100 THR A N 1
ATOM 721 C CA . THR A 1 100 ? -4.924 16.053 58.952 1.00 72.50 100 THR A CA 1
ATOM 722 C C . THR A 1 100 ? -5.356 14.591 59.125 1.00 72.50 100 THR A C 1
ATOM 724 O O . THR A 1 100 ? -6.522 14.282 59.381 1.00 72.50 100 THR A O 1
ATOM 727 N N . ALA A 1 101 ? -4.411 13.652 58.991 1.00 65.12 101 ALA A N 1
ATOM 728 C CA . ALA A 1 101 ? -4.689 12.221 59.159 1.00 65.12 101 ALA A CA 1
ATOM 729 C C . ALA A 1 101 ? -5.338 11.895 60.521 1.00 65.12 101 ALA A C 1
ATOM 731 O O . ALA A 1 101 ? -6.167 10.994 60.597 1.00 65.12 101 ALA A O 1
ATOM 732 N N . GLN A 1 102 ? -5.013 12.673 61.559 1.00 66.25 102 GLN A N 1
ATOM 733 C CA . GLN A 1 102 ? -5.579 12.545 62.903 1.00 66.25 102 GLN A CA 1
ATOM 734 C C . GLN A 1 102 ? -7.031 13.033 62.989 1.00 66.25 102 GLN A C 1
ATOM 736 O O . GLN A 1 102 ? -7.876 12.296 63.486 1.00 66.25 102 GLN A O 1
ATOM 741 N N . GLU A 1 103 ? -7.354 14.208 62.441 1.00 68.00 103 GLU A N 1
ATOM 742 C CA . GLU A 1 103 ? -8.728 14.747 62.453 1.00 68.00 103 GLU A CA 1
ATOM 743 C C . GLU A 1 103 ? -9.699 13.857 61.664 1.00 68.00 103 GLU A C 1
ATOM 745 O O . GLU A 1 103 ? -10.859 13.681 62.036 1.00 68.00 103 GLU A O 1
ATOM 750 N N . ARG A 1 104 ? -9.214 13.236 60.582 1.00 62.91 104 ARG A N 1
ATOM 751 C CA . ARG A 1 104 ? -9.988 12.269 59.795 1.00 62.91 104 ARG A CA 1
ATOM 752 C C . ARG A 1 104 ? -10.295 10.998 60.584 1.00 62.91 104 ARG A C 1
ATOM 754 O O . ARG A 1 104 ? -11.387 10.449 60.455 1.00 62.91 104 ARG A O 1
ATOM 761 N N . GLU A 1 105 ? -9.333 10.513 61.360 1.00 69.88 105 GLU A N 1
ATOM 762 C CA . GLU A 1 105 ? -9.486 9.300 62.161 1.00 69.88 105 GLU A CA 1
ATOM 763 C C . GLU A 1 105 ? -10.425 9.531 63.350 1.00 69.88 105 GLU A C 1
ATOM 765 O O . GLU A 1 105 ? -11.260 8.677 63.645 1.00 69.88 105 GLU A O 1
ATOM 770 N N . GLU A 1 106 ? -10.380 10.723 63.946 1.00 74.75 106 GLU A N 1
ATOM 771 C CA . GLU A 1 106 ? -11.273 11.148 65.025 1.00 74.75 106 GLU A CA 1
ATOM 772 C C . GLU A 1 106 ? -12.726 11.320 64.543 1.00 74.75 106 GLU A C 1
ATOM 774 O O . GLU A 1 106 ? -13.642 10.732 65.125 1.00 74.75 106 GLU A O 1
ATOM 779 N N . LEU A 1 107 ? -12.935 11.991 63.401 1.00 64.62 107 LEU A N 1
ATOM 780 C CA . LEU A 1 107 ? -14.251 12.113 62.757 1.00 64.62 107 LEU A CA 1
ATOM 781 C C . LEU A 1 107 ? -14.824 10.758 62.327 1.00 64.62 107 LEU A C 1
ATOM 783 O O . LEU A 1 107 ? -16.025 10.521 62.467 1.00 64.62 107 LEU A O 1
ATOM 787 N N . LEU A 1 108 ? -13.993 9.839 61.823 1.00 60.59 108 LEU A N 1
ATOM 788 C CA . LEU A 1 108 ? -14.426 8.477 61.491 1.00 60.59 108 LEU A CA 1
ATOM 789 C C . LEU A 1 108 ? -14.885 7.712 62.735 1.00 60.59 108 LEU A C 1
ATOM 791 O O . LEU A 1 108 ? -15.872 6.979 62.673 1.00 60.59 108 LEU A O 1
ATOM 795 N N . LEU A 1 109 ? -14.196 7.889 63.862 1.00 68.06 109 LEU A N 1
ATOM 796 C CA . LEU A 1 109 ? -14.534 7.252 65.133 1.00 68.06 109 LEU A CA 1
ATOM 797 C C . LEU A 1 109 ? -15.843 7.798 65.713 1.00 68.06 109 LEU A C 1
ATOM 799 O O . LEU A 1 109 ? -16.662 7.023 66.208 1.00 68.06 109 LEU A O 1
ATOM 803 N N . GLU A 1 110 ? -16.064 9.108 65.616 1.00 69.06 110 GLU A N 1
ATOM 804 C CA . GLU A 1 110 ? -17.295 9.771 66.050 1.00 69.06 110 GLU A CA 1
ATOM 805 C C . GLU A 1 110 ? -18.487 9.400 65.157 1.00 69.06 110 GLU A C 1
ATOM 807 O O . GLU A 1 110 ? -19.531 8.978 65.653 1.00 69.06 110 GLU A O 1
ATOM 812 N N . THR A 1 111 ? -18.299 9.420 63.835 1.00 63.97 111 THR A N 1
ATOM 813 C CA . THR A 1 111 ? -19.333 9.025 62.864 1.00 63.97 111 THR A CA 1
ATOM 814 C C . THR A 1 111 ? -19.715 7.552 63.034 1.00 63.97 111 THR A C 1
ATOM 816 O O . THR A 1 111 ? -20.893 7.202 63.005 1.00 63.97 111 THR A O 1
ATOM 819 N N . ARG A 1 112 ? -18.735 6.674 63.292 1.00 56.72 112 ARG A N 1
ATOM 820 C CA . ARG A 1 112 ? -18.959 5.242 63.555 1.00 56.72 112 ARG A CA 1
ATOM 821 C C . ARG A 1 112 ? -19.676 4.979 64.881 1.00 56.72 112 ARG A C 1
ATOM 823 O O . ARG A 1 112 ? -20.381 3.984 64.979 1.00 56.72 112 ARG A O 1
ATOM 830 N N . LYS A 1 113 ? -19.503 5.846 65.885 1.00 62.78 113 LYS A N 1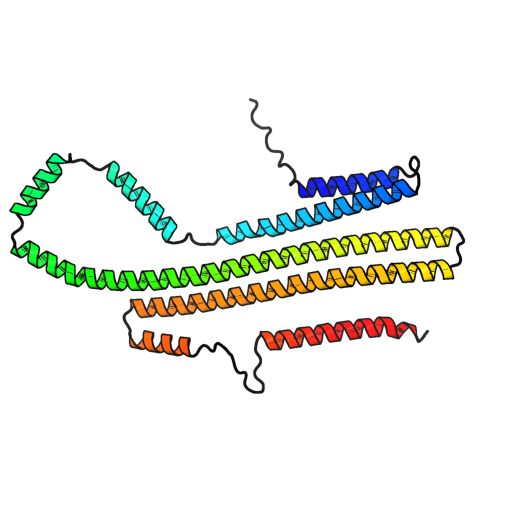
ATOM 831 C CA . LYS A 1 113 ? -20.251 5.794 67.154 1.00 62.78 113 LYS A CA 1
ATOM 832 C C . LYS A 1 113 ? -21.676 6.336 67.018 1.00 62.78 113 LYS A C 1
ATOM 834 O O . LYS A 1 113 ? -22.560 5.867 67.726 1.00 62.78 113 LYS A O 1
ATOM 839 N N . ALA A 1 114 ? -21.889 7.314 66.138 1.00 57.03 114 ALA A N 1
ATOM 840 C CA . ALA A 1 114 ? -23.193 7.923 65.881 1.00 57.03 114 ALA A CA 1
ATOM 841 C C . ALA A 1 114 ? -24.093 7.077 64.957 1.00 57.03 114 ALA A C 1
ATOM 843 O O . ALA A 1 114 ? -25.316 7.203 64.998 1.00 57.03 114 ALA A O 1
ATOM 844 N N . LEU A 1 115 ? -23.507 6.200 64.138 1.00 59.59 115 LEU A N 1
ATOM 845 C CA . LEU A 1 115 ? -24.234 5.258 63.288 1.00 59.59 115 LEU A CA 1
ATOM 846 C C . LEU A 1 115 ? -24.729 4.058 64.107 1.00 59.59 115 LEU A C 1
ATOM 848 O O . LEU A 1 115 ? -23.930 3.262 64.599 1.00 59.59 115 LEU A O 1
ATOM 852 N N . SER A 1 116 ? -26.051 3.896 64.221 1.00 66.81 116 SER A N 1
ATOM 853 C CA . SER A 1 116 ? -26.631 2.681 64.800 1.00 66.81 116 SER A CA 1
ATOM 854 C C . SER A 1 116 ? -26.294 1.459 63.937 1.00 66.81 116 SER A C 1
ATOM 856 O O . SER A 1 116 ? -26.210 1.544 62.709 1.00 66.81 116 SER A O 1
ATOM 858 N N . GLU A 1 117 ? -26.127 0.302 64.577 1.00 63.81 117 GLU A N 1
ATOM 859 C CA . GLU A 1 117 ? -25.852 -0.976 63.906 1.00 63.81 117 GLU A CA 1
ATOM 860 C C . GLU A 1 117 ? -26.931 -1.311 62.854 1.00 63.81 117 GLU A C 1
ATOM 862 O O . GLU A 1 117 ? -26.634 -1.836 61.782 1.00 63.81 117 GLU A O 1
ATOM 867 N N . GLU A 1 118 ? -28.168 -0.880 63.109 1.00 59.91 118 GLU A N 1
ATOM 868 C CA . GLU A 1 118 ? -29.310 -0.947 62.196 1.00 59.91 118 GLU A CA 1
ATOM 869 C C . GLU A 1 118 ? -29.118 -0.099 60.925 1.00 59.91 118 GLU A C 1
ATOM 871 O O . GLU A 1 118 ? -29.386 -0.575 59.823 1.00 59.91 118 GLU A O 1
ATOM 876 N N . THR A 1 119 ? -28.574 1.118 61.043 1.00 65.00 119 THR A N 1
ATOM 877 C CA . THR A 1 119 ? -28.299 1.992 59.886 1.00 65.00 119 THR A CA 1
ATOM 878 C C . THR A 1 119 ? -27.191 1.411 59.012 1.00 65.00 119 THR A C 1
ATOM 880 O O . THR A 1 119 ? -27.279 1.438 57.786 1.00 65.00 119 THR A O 1
ATOM 883 N N . VAL A 1 120 ? -26.158 0.829 59.630 1.00 66.25 120 VAL A N 1
ATOM 884 C CA . VAL A 1 120 ? -25.073 0.149 58.905 1.00 66.25 120 VAL A CA 1
ATOM 885 C C . VAL A 1 120 ? -25.605 -1.076 58.159 1.00 66.25 120 VAL A C 1
ATOM 887 O O . VAL A 1 120 ? -25.244 -1.294 57.002 1.00 66.25 120 VAL A O 1
ATOM 890 N N . GLN A 1 121 ? -26.494 -1.856 58.779 1.00 67.88 121 GLN A N 1
ATOM 891 C CA . GLN A 1 121 ? -27.104 -3.015 58.130 1.00 67.88 121 GLN A CA 1
ATOM 892 C C . GLN A 1 121 ? -28.020 -2.614 56.969 1.00 67.88 121 GLN A C 1
ATOM 894 O O . GLN A 1 121 ? -27.864 -3.170 55.880 1.00 67.88 121 GLN A O 1
ATOM 899 N N . GLN A 1 122 ? -28.895 -1.623 57.157 1.00 70.06 122 GLN A N 1
ATOM 900 C CA . GLN A 1 122 ? -29.777 -1.103 56.105 1.00 70.06 122 GLN A CA 1
ATOM 901 C C . GLN A 1 122 ? -28.978 -0.526 54.934 1.00 70.06 122 GLN A C 1
ATOM 903 O O . GLN A 1 122 ? -29.223 -0.892 53.785 1.00 70.06 122 GLN A O 1
ATOM 908 N N . LEU A 1 123 ? -27.954 0.286 55.213 1.00 61.78 123 LEU A N 1
ATOM 909 C CA . LEU A 1 123 ? -27.085 0.835 54.177 1.00 61.78 123 LEU A CA 1
ATOM 910 C C . LEU A 1 123 ? -26.343 -0.279 53.435 1.00 61.78 123 LEU A C 1
ATOM 912 O O . LEU A 1 123 ? -26.273 -0.246 52.216 1.00 61.78 123 LEU A O 1
ATOM 916 N N . SER A 1 124 ? -25.845 -1.303 54.138 1.00 59.84 124 SER A N 1
ATOM 917 C CA . SER A 1 124 ? -25.157 -2.442 53.513 1.00 59.84 124 SER A CA 1
ATOM 918 C C . SER A 1 124 ? -26.069 -3.329 52.661 1.00 59.84 124 SER A C 1
ATOM 920 O O . SER A 1 124 ? -25.575 -4.006 51.759 1.00 59.84 124 SER A O 1
ATOM 922 N N . ALA A 1 125 ? -27.371 -3.363 52.961 1.00 71.38 125 ALA A N 1
ATOM 923 C CA . ALA A 1 125 ? -28.373 -4.090 52.192 1.00 71.38 125 ALA A CA 1
ATOM 924 C C . ALA A 1 125 ? -28.715 -3.328 50.905 1.00 71.38 125 ALA A C 1
ATOM 926 O O . ALA A 1 125 ? -28.619 -3.908 49.827 1.00 71.38 125 ALA A O 1
ATOM 927 N N . VAL A 1 126 ? -28.969 -2.018 51.014 1.00 68.06 126 VAL A N 1
ATOM 928 C CA . VAL A 1 126 ? -29.165 -1.118 49.863 1.00 68.06 126 VAL A CA 1
ATOM 929 C C . VAL A 1 126 ? -27.928 -1.117 48.961 1.00 68.06 126 VAL A C 1
ATOM 931 O O . VAL A 1 126 ? -28.045 -1.281 47.751 1.00 68.06 126 VAL A O 1
ATOM 934 N N . TRP A 1 127 ? -26.722 -1.058 49.541 1.00 58.84 127 TRP A N 1
ATOM 935 C CA . TRP A 1 127 ? -25.472 -1.145 48.780 1.00 58.84 127 TRP A CA 1
ATOM 936 C C . TRP A 1 127 ? -25.341 -2.471 48.027 1.00 58.84 127 TRP A C 1
ATOM 938 O O . TRP A 1 127 ? -24.871 -2.490 46.895 1.00 58.84 127 TRP A O 1
ATOM 948 N N . ARG A 1 128 ? -25.736 -3.593 48.640 1.00 60.09 128 ARG A N 1
ATOM 949 C CA . ARG A 1 128 ? -25.650 -4.914 48.001 1.00 60.09 128 ARG A CA 1
ATOM 950 C C . ARG A 1 128 ? -26.619 -5.041 46.834 1.00 60.09 128 ARG A C 1
ATOM 952 O O . ARG A 1 128 ? -26.251 -5.625 45.823 1.00 60.09 128 ARG A O 1
ATOM 959 N N . GLU A 1 129 ? -27.827 -4.517 46.983 1.00 64.12 129 GLU A N 1
ATOM 960 C CA . GLU A 1 129 ? -28.892 -4.662 45.995 1.00 64.12 129 GLU A CA 1
ATOM 961 C C . GLU A 1 129 ? -28.718 -3.703 44.810 1.00 64.12 129 GLU A C 1
ATOM 963 O O . GLU A 1 129 ? -28.751 -4.146 43.662 1.00 64.12 129 GLU A O 1
ATOM 968 N N . GLU A 1 130 ? -28.440 -2.421 45.069 1.00 58.47 130 GLU A N 1
ATOM 969 C CA . GLU A 1 130 ? -28.232 -1.437 44.001 1.00 58.47 130 GLU A CA 1
ATOM 970 C C . GLU A 1 130 ? -26.863 -1.606 43.335 1.00 58.47 130 GLU A C 1
ATOM 972 O O . GLU A 1 130 ? -26.786 -1.683 42.110 1.00 58.47 130 GLU A O 1
ATOM 977 N N . PHE A 1 131 ? -25.770 -1.736 44.100 1.00 51.56 131 PHE A N 1
ATOM 978 C CA . PHE A 1 131 ? -24.436 -1.704 43.495 1.00 51.56 131 PHE A CA 1
ATOM 979 C C . PHE A 1 131 ? -23.948 -3.051 42.960 1.00 51.56 131 PHE A C 1
ATOM 981 O O . PHE A 1 131 ? -23.245 -3.023 41.962 1.00 51.56 131 PHE A O 1
ATOM 988 N N . GLN A 1 132 ? -24.297 -4.229 43.507 1.00 55.44 132 GLN A N 1
ATOM 989 C CA . GLN A 1 132 ? -23.825 -5.493 42.892 1.00 55.44 132 GLN A CA 1
ATOM 990 C C . GLN A 1 132 ? -24.493 -5.771 41.539 1.00 55.44 132 GLN A C 1
ATOM 992 O O . GLN A 1 132 ? -23.864 -6.332 40.640 1.00 55.44 132 GLN A O 1
ATOM 997 N N . ALA A 1 133 ? -25.756 -5.367 41.376 1.00 58.34 133 ALA A N 1
ATOM 998 C CA . ALA A 1 133 ? -26.463 -5.467 40.103 1.00 58.34 133 ALA A CA 1
ATOM 999 C C . ALA A 1 133 ? -25.911 -4.474 39.063 1.00 58.34 133 ALA A C 1
ATOM 1001 O O . ALA A 1 133 ? -25.792 -4.819 37.883 1.00 58.34 133 ALA A O 1
ATOM 1002 N N . GLU A 1 134 ? -25.537 -3.266 39.498 1.00 56.41 134 GLU A N 1
ATOM 1003 C CA . GLU A 1 134 ? -24.847 -2.262 38.680 1.00 56.41 134 GLU A CA 1
ATOM 1004 C C . GLU A 1 134 ? -23.434 -2.736 38.289 1.00 56.41 134 GLU A C 1
ATOM 1006 O O . GLU A 1 134 ? -23.056 -2.652 37.121 1.00 56.41 134 GLU A O 1
ATOM 1011 N N . ASP A 1 135 ? -22.681 -3.310 39.233 1.00 55.56 135 ASP A N 1
ATOM 1012 C CA . ASP A 1 135 ? -21.289 -3.750 39.066 1.00 55.56 135 ASP A CA 1
ATOM 1013 C C . ASP A 1 135 ? -21.190 -4.954 38.114 1.00 55.56 135 ASP A C 1
ATOM 1015 O O . ASP A 1 135 ? -20.422 -4.927 37.154 1.00 55.56 135 ASP A O 1
ATOM 1019 N N . SER A 1 136 ? -22.080 -5.945 38.268 1.00 60.03 136 SER A N 1
ATOM 1020 C CA . SER A 1 136 ? -22.235 -7.088 37.351 1.00 60.03 136 SER A CA 1
ATOM 1021 C C . SER A 1 136 ? -22.545 -6.660 35.909 1.00 60.03 136 SER A C 1
ATOM 1023 O O . SER A 1 136 ? -21.960 -7.186 34.952 1.00 60.03 136 SER A O 1
ATOM 1025 N N . LYS A 1 137 ? -23.448 -5.686 35.728 1.00 65.12 137 LYS A N 1
ATOM 1026 C CA . LYS A 1 137 ? -23.738 -5.109 34.408 1.00 65.12 137 LYS A CA 1
ATOM 1027 C C . LYS A 1 137 ? -22.525 -4.344 33.885 1.00 65.12 137 LYS A C 1
ATOM 1029 O O . LYS A 1 137 ? -22.170 -4.502 32.716 1.00 65.12 137 LYS A O 1
ATOM 1034 N N . SER A 1 138 ? -21.857 -3.568 34.737 1.00 65.62 138 SER A N 1
ATOM 1035 C CA . SER A 1 138 ? -20.669 -2.794 34.372 1.00 65.62 138 SER A CA 1
ATOM 1036 C C . SER A 1 138 ? -19.534 -3.691 33.859 1.00 65.62 138 SER A C 1
ATOM 1038 O O . SER A 1 138 ? -18.945 -3.397 32.812 1.00 65.62 138 SER A O 1
ATOM 1040 N N . GLU A 1 139 ? -19.303 -4.843 34.500 1.00 71.81 139 GLU A N 1
ATOM 1041 C CA . GLU A 1 139 ? -18.302 -5.821 34.075 1.00 71.81 139 GLU A CA 1
ATOM 1042 C C . GLU A 1 139 ? -18.649 -6.419 32.708 1.00 71.81 139 GLU A C 1
ATOM 1044 O O . GLU A 1 139 ? -17.793 -6.469 31.818 1.00 71.81 139 GLU A O 1
ATOM 1049 N N . HIS A 1 140 ? -19.911 -6.793 32.481 1.00 70.75 140 HIS A N 1
ATOM 1050 C CA . HIS A 1 140 ? -20.360 -7.351 31.201 1.00 70.75 140 HIS A CA 1
ATOM 1051 C C . HIS A 1 140 ? -20.206 -6.350 30.044 1.00 70.75 140 HIS A C 1
ATOM 1053 O O . HIS A 1 140 ? -19.709 -6.686 28.962 1.00 70.75 140 HIS A O 1
ATOM 1059 N N . PHE A 1 141 ? -20.561 -5.085 30.286 1.00 74.88 141 PHE A N 1
ATOM 1060 C CA . PHE A 1 141 ? -20.365 -3.997 29.328 1.00 74.88 141 PHE A CA 1
ATOM 1061 C C . PHE A 1 141 ? -18.884 -3.722 29.057 1.00 74.88 141 PHE A C 1
ATOM 1063 O O . PHE A 1 141 ? -18.504 -3.472 27.907 1.00 74.88 141 PHE A O 1
ATOM 1070 N N . SER A 1 142 ? -18.038 -3.793 30.087 1.00 77.81 142 SER A N 1
ATOM 1071 C CA . SER A 1 142 ? -16.591 -3.638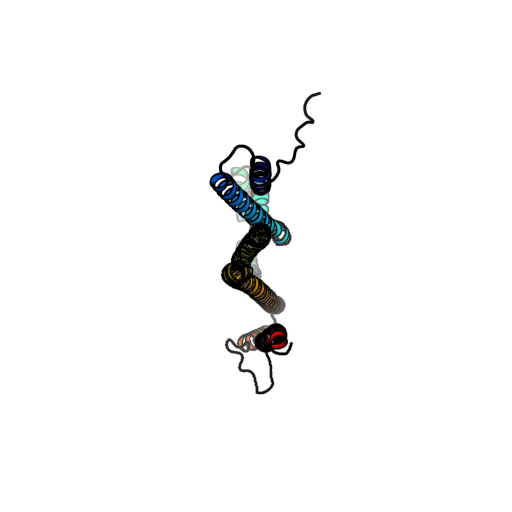 29.940 1.00 77.81 142 SER A CA 1
ATOM 1072 C C . SER A 1 142 ? -15.996 -4.758 29.080 1.00 77.81 142 SER A C 1
ATOM 1074 O O . SER A 1 142 ? -15.205 -4.488 28.174 1.00 77.81 142 SER A O 1
ATOM 1076 N N . TYR A 1 143 ? -16.450 -6.003 29.263 1.00 80.38 143 TYR A N 1
ATOM 1077 C CA . TYR A 1 143 ? -15.994 -7.146 28.479 1.00 80.38 143 TYR A CA 1
ATOM 1078 C C . TYR A 1 143 ? -16.338 -6.994 26.997 1.00 80.38 143 TYR A C 1
ATOM 1080 O O . TYR A 1 143 ? -15.454 -7.128 26.145 1.00 80.38 143 TYR A O 1
ATOM 1088 N N . LEU A 1 144 ? -17.595 -6.662 26.681 1.00 77.31 144 LEU A N 1
ATOM 1089 C CA . LEU A 1 144 ? -18.040 -6.433 25.304 1.00 77.31 144 LEU A CA 1
ATOM 1090 C C . LEU A 1 144 ? -17.277 -5.273 24.653 1.00 77.31 144 LEU A C 1
ATOM 1092 O O . LEU A 1 144 ? -16.920 -5.344 23.475 1.00 77.31 144 LEU A O 1
ATOM 1096 N N . ARG A 1 145 ? -16.967 -4.222 25.424 1.00 80.12 145 ARG A N 1
ATOM 1097 C CA . ARG A 1 145 ? -16.234 -3.047 24.924 1.00 80.12 145 ARG A CA 1
ATOM 1098 C C . ARG A 1 145 ? -14.803 -3.417 24.593 1.00 80.12 145 ARG A C 1
ATOM 1100 O O . ARG A 1 145 ? -14.332 -3.127 23.494 1.00 80.12 145 ARG A O 1
ATOM 1107 N N . ASN A 1 146 ? -14.154 -4.129 25.504 1.00 83.00 146 ASN A N 1
ATOM 1108 C CA . ASN A 1 146 ? -12.795 -4.615 25.326 1.00 83.00 146 ASN A CA 1
ATOM 1109 C C . ASN A 1 146 ? -12.715 -5.617 24.169 1.00 83.00 146 ASN A C 1
ATOM 1111 O O . ASN A 1 146 ? -11.770 -5.590 23.385 1.00 83.00 146 ASN A O 1
ATOM 1115 N N . PHE A 1 147 ? -13.719 -6.480 24.010 1.00 81.12 147 PHE A N 1
ATOM 1116 C CA . PHE A 1 147 ? -13.809 -7.398 22.879 1.00 81.12 147 PHE A CA 1
ATOM 1117 C C . PHE A 1 147 ? -13.947 -6.656 21.544 1.00 81.12 147 PHE A C 1
ATOM 1119 O O . PHE A 1 147 ? -13.195 -6.939 20.609 1.00 81.12 147 PHE A O 1
ATOM 1126 N N . GLY A 1 148 ? -14.831 -5.658 21.475 1.00 81.25 148 GLY A N 1
ATOM 1127 C CA . GLY A 1 148 ? -14.983 -4.810 20.295 1.00 81.25 148 GLY A CA 1
ATOM 1128 C C . GLY A 1 148 ? -13.712 -4.043 19.938 1.00 81.25 148 GLY A C 1
ATOM 1129 O O . GLY A 1 148 ? -13.306 -4.027 18.774 1.00 81.25 148 GLY A O 1
ATOM 1130 N N . ALA A 1 149 ? -13.032 -3.482 20.941 1.00 82.81 149 ALA A N 1
ATOM 1131 C CA . ALA A 1 149 ? -11.743 -2.820 20.765 1.00 82.81 149 ALA A CA 1
ATOM 1132 C C . ALA A 1 149 ? -10.675 -3.785 20.225 1.00 82.81 149 ALA A C 1
ATOM 1134 O O . ALA A 1 149 ? -9.970 -3.446 19.278 1.00 82.81 149 ALA A O 1
ATOM 1135 N N . ARG A 1 150 ? -10.601 -5.022 20.740 1.00 85.69 150 ARG A N 1
ATOM 1136 C CA . ARG A 1 150 ? -9.666 -6.044 20.236 1.00 85.69 150 ARG A CA 1
ATOM 1137 C C . ARG A 1 150 ? -9.924 -6.418 18.778 1.00 85.69 150 ARG A C 1
ATOM 1139 O O . ARG A 1 150 ? -8.967 -6.545 18.019 1.00 85.69 150 ARG A O 1
ATOM 1146 N N . ILE A 1 151 ? -11.186 -6.597 18.375 1.00 82.25 151 ILE A N 1
ATOM 1147 C CA . ILE A 1 151 ? -11.529 -6.888 16.970 1.00 82.25 151 ILE A CA 1
ATOM 1148 C C . ILE A 1 151 ? -11.097 -5.728 16.079 1.00 82.25 151 ILE A C 1
ATOM 1150 O O . ILE A 1 151 ? -10.407 -5.944 15.084 1.00 82.25 151 ILE A O 1
ATOM 1154 N N . ARG A 1 152 ? -11.465 -4.500 16.461 1.00 84.31 152 ARG A N 1
ATOM 1155 C CA . ARG A 1 152 ? -11.091 -3.292 15.725 1.00 84.31 152 ARG A CA 1
ATOM 1156 C C . ARG A 1 152 ? -9.576 -3.183 15.575 1.00 84.31 152 ARG A C 1
ATOM 1158 O O . ARG A 1 152 ? -9.111 -2.979 14.462 1.00 84.31 152 ARG A O 1
ATOM 1165 N N . ASN A 1 153 ? -8.823 -3.349 16.661 1.00 85.25 153 ASN A N 1
ATOM 1166 C CA . ASN A 1 153 ? -7.367 -3.224 16.642 1.00 85.25 153 ASN A CA 1
ATOM 1167 C C . ASN A 1 153 ? -6.731 -4.259 15.710 1.00 85.25 153 ASN A C 1
ATOM 1169 O O . ASN A 1 153 ? -5.938 -3.888 14.856 1.00 85.25 153 ASN A O 1
ATOM 1173 N N . ARG A 1 154 ? -7.154 -5.527 15.781 1.00 83.81 154 ARG A N 1
ATOM 1174 C CA . ARG A 1 154 ? -6.638 -6.586 14.897 1.00 83.81 154 ARG A CA 1
ATOM 1175 C C . ARG A 1 154 ? -6.938 -6.328 13.420 1.00 83.81 154 ARG A C 1
ATOM 1177 O O . ARG A 1 154 ? -6.068 -6.517 12.578 1.00 83.81 154 ARG A O 1
ATOM 1184 N N . LEU A 1 155 ? -8.162 -5.905 13.095 1.00 80.56 155 LEU A N 1
ATOM 1185 C CA . LEU A 1 155 ? -8.533 -5.581 11.713 1.00 80.56 155 LEU A CA 1
ATOM 1186 C C . LEU A 1 155 ? -7.775 -4.349 11.211 1.00 80.56 155 LEU A C 1
ATOM 1188 O O . LEU A 1 155 ? -7.323 -4.328 10.070 1.00 80.56 155 LEU A O 1
ATOM 1192 N N . GLN A 1 156 ? -7.593 -3.345 12.069 1.00 86.00 156 GLN A N 1
ATOM 1193 C CA . GLN A 1 156 ? -6.833 -2.147 11.736 1.00 86.00 156 GLN A CA 1
ATOM 1194 C C . GLN A 1 156 ? -5.349 -2.456 11.511 1.00 86.00 156 GLN A C 1
ATOM 1196 O O . GLN A 1 156 ? -4.763 -1.953 10.559 1.00 86.00 156 GLN A O 1
ATOM 1201 N N . GLU A 1 157 ? -4.744 -3.305 12.341 1.00 85.62 157 GLU A N 1
ATOM 1202 C CA . GLU A 1 157 ? -3.364 -3.765 12.165 1.00 85.62 157 GLU A CA 1
ATOM 1203 C C . GLU A 1 157 ? -3.170 -4.479 10.823 1.00 85.62 157 GLU A C 1
ATOM 1205 O O . GLU A 1 157 ? -2.169 -4.239 10.139 1.00 85.62 157 GLU A O 1
ATOM 1210 N N . GLU A 1 158 ? -4.139 -5.304 10.414 1.00 82.56 158 GLU A N 1
ATOM 1211 C CA . GLU A 1 158 ? -4.105 -5.987 9.120 1.00 82.56 158 GLU A CA 1
ATOM 1212 C C . GLU A 1 158 ? -4.272 -5.001 7.957 1.00 82.56 158 GLU A C 1
ATOM 1214 O O . GLU A 1 158 ? -3.494 -5.039 7.004 1.00 82.56 158 GLU A O 1
ATOM 1219 N N . VAL A 1 159 ? -5.209 -4.050 8.056 1.00 85.06 159 VAL A N 1
ATOM 1220 C CA . VAL A 1 159 ? -5.361 -2.954 7.080 1.00 85.06 159 VAL A CA 1
ATOM 1221 C C . VAL A 1 159 ? -4.061 -2.158 6.947 1.00 85.06 159 VAL A C 1
ATOM 1223 O O . VAL A 1 159 ? -3.614 -1.867 5.835 1.00 85.06 159 VAL A O 1
ATOM 1226 N N . ASP A 1 160 ? -3.408 -1.852 8.065 1.00 83.75 160 ASP A N 1
ATOM 1227 C CA . ASP A 1 160 ? -2.149 -1.115 8.080 1.00 83.75 160 ASP A CA 1
ATOM 1228 C C . ASP A 1 160 ? -1.020 -1.932 7.433 1.00 83.75 160 ASP A C 1
ATOM 1230 O O . ASP A 1 160 ? -0.198 -1.378 6.686 1.00 83.75 160 ASP A O 1
ATOM 1234 N N . ALA A 1 161 ? -0.967 -3.240 7.705 1.00 82.06 161 ALA A N 1
ATOM 1235 C CA . ALA A 1 161 ? -0.001 -4.172 7.131 1.00 82.06 161 ALA A CA 1
ATOM 1236 C C . ALA A 1 161 ? -0.188 -4.339 5.620 1.00 82.06 161 ALA A C 1
ATOM 1238 O O . ALA A 1 161 ? 0.783 -4.198 4.868 1.00 82.06 161 ALA A O 1
ATOM 1239 N N . LEU A 1 162 ? -1.423 -4.551 5.170 1.00 83.00 162 LEU A N 1
ATOM 1240 C CA . LEU A 1 162 ? -1.799 -4.590 3.760 1.00 83.00 162 LEU A CA 1
ATOM 1241 C C . LEU A 1 162 ? -1.447 -3.282 3.068 1.00 83.00 162 LEU A C 1
ATOM 1243 O O . LEU A 1 162 ? -0.800 -3.299 2.025 1.00 83.00 162 LEU A O 1
ATOM 1247 N N . GLY A 1 163 ? -1.754 -2.144 3.692 1.00 84.19 163 GLY A N 1
ATOM 1248 C CA . GLY A 1 163 ? -1.365 -0.838 3.180 1.00 84.19 163 GLY A CA 1
ATOM 1249 C C . GLY A 1 163 ? 0.148 -0.717 3.017 1.00 84.19 163 GLY A C 1
ATOM 1250 O O . GLY A 1 163 ? 0.624 -0.163 2.029 1.00 84.19 163 GLY A O 1
ATOM 1251 N N . ARG A 1 164 ? 0.955 -1.203 3.981 1.00 82.00 164 ARG A N 1
ATOM 1252 C CA . ARG A 1 164 ? 2.436 -1.195 3.872 1.00 82.00 164 ARG A CA 1
ATOM 1253 C C . ARG A 1 164 ? 2.893 -2.002 2.664 1.00 82.00 164 ARG A C 1
ATOM 1255 O O . ARG A 1 164 ? 3.647 -1.477 1.852 1.00 82.00 164 ARG A O 1
ATOM 1262 N N . ARG A 1 165 ? 2.403 -3.234 2.524 1.00 83.12 165 ARG A N 1
ATOM 1263 C CA . ARG A 1 165 ? 2.738 -4.115 1.395 1.00 83.12 165 ARG A CA 1
ATOM 1264 C C . ARG A 1 165 ? 2.307 -3.504 0.059 1.00 83.12 165 ARG A C 1
ATOM 1266 O O . ARG A 1 165 ? 3.100 -3.484 -0.875 1.00 83.12 165 ARG A O 1
ATOM 1273 N N . ALA A 1 166 ? 1.109 -2.922 -0.001 1.00 84.62 166 ALA A N 1
ATOM 1274 C CA . ALA A 1 166 ? 0.590 -2.237 -1.179 1.00 84.62 166 ALA A CA 1
ATOM 1275 C C . ALA A 1 166 ? 1.527 -1.103 -1.621 1.00 84.62 166 ALA A C 1
ATOM 1277 O O . ALA A 1 166 ? 1.957 -1.064 -2.772 1.00 84.62 166 ALA A O 1
ATOM 1278 N N . ASN A 1 167 ? 1.894 -0.211 -0.700 1.00 82.75 167 ASN A N 1
ATOM 1279 C CA . ASN A 1 167 ? 2.746 0.935 -1.019 1.00 82.75 167 ASN A CA 1
ATOM 1280 C C . ASN A 1 167 ? 4.162 0.507 -1.434 1.00 82.75 167 ASN A C 1
ATOM 1282 O O . ASN A 1 167 ? 4.746 1.138 -2.311 1.00 82.75 167 ASN A O 1
ATOM 1286 N N . ILE A 1 168 ? 4.699 -0.573 -0.852 1.00 84.06 168 ILE A N 1
ATOM 1287 C CA . ILE A 1 168 ? 5.972 -1.170 -1.288 1.00 84.06 168 ILE A CA 1
ATOM 1288 C C . ILE A 1 168 ? 5.851 -1.672 -2.729 1.00 84.06 168 ILE A C 1
ATOM 1290 O O . ILE A 1 168 ? 6.694 -1.340 -3.558 1.00 84.06 168 ILE A O 1
ATOM 1294 N N . ASN A 1 169 ? 4.784 -2.408 -3.048 1.00 84.00 169 ASN A N 1
ATOM 1295 C CA . ASN A 1 169 ? 4.545 -2.894 -4.405 1.00 84.00 169 ASN A CA 1
ATOM 1296 C C . ASN A 1 169 ? 4.430 -1.728 -5.398 1.00 84.00 169 ASN A C 1
ATOM 1298 O O . ASN A 1 169 ? 5.068 -1.755 -6.446 1.00 84.00 169 ASN A O 1
ATOM 1302 N N . LEU A 1 170 ? 3.702 -0.662 -5.053 1.00 86.94 170 LEU A N 1
ATOM 1303 C CA . LEU A 1 170 ? 3.599 0.530 -5.897 1.00 86.94 170 LEU A CA 1
ATOM 1304 C C . LEU A 1 170 ? 4.954 1.217 -6.113 1.00 86.94 170 LEU A C 1
ATOM 1306 O O . LEU A 1 170 ? 5.272 1.593 -7.241 1.00 86.94 170 LEU A O 1
ATOM 1310 N N . ALA A 1 171 ? 5.756 1.373 -5.057 1.00 82.50 171 ALA A N 1
ATOM 1311 C CA . ALA A 1 171 ? 7.081 1.978 -5.153 1.00 82.50 171 ALA A CA 1
ATOM 1312 C C . ALA A 1 171 ? 8.011 1.148 -6.051 1.00 82.50 171 ALA A C 1
ATOM 1314 O O . ALA A 1 171 ? 8.627 1.702 -6.959 1.00 82.50 171 ALA A O 1
ATOM 1315 N N . ILE A 1 172 ? 8.055 -0.177 -5.862 1.00 82.62 172 ILE A N 1
ATOM 1316 C CA . ILE A 1 172 ? 8.860 -1.082 -6.695 1.00 82.62 172 ILE A CA 1
ATOM 1317 C C . ILE A 1 172 ? 8.386 -1.030 -8.150 1.00 82.62 172 ILE A C 1
ATOM 1319 O O . ILE A 1 172 ? 9.197 -0.818 -9.046 1.00 82.62 172 ILE A O 1
ATOM 1323 N N . GLY A 1 173 ? 7.080 -1.158 -8.401 1.00 85.88 173 GLY A N 1
ATOM 1324 C CA . GLY A 1 173 ? 6.529 -1.108 -9.758 1.00 85.88 173 GLY A CA 1
ATOM 1325 C C . GLY A 1 173 ? 6.819 0.217 -10.470 1.00 85.88 173 GLY A C 1
ATOM 1326 O O . GLY A 1 173 ? 7.171 0.224 -11.651 1.00 85.88 173 GLY A O 1
ATOM 1327 N N . SER A 1 174 ? 6.750 1.334 -9.742 1.00 84.69 174 SER A N 1
ATOM 1328 C CA . SER A 1 174 ? 7.086 2.664 -10.266 1.00 84.69 174 SER A CA 1
ATOM 1329 C C . SER A 1 174 ? 8.579 2.793 -10.581 1.00 84.69 174 SER A C 1
ATOM 1331 O O . SER A 1 174 ? 8.939 3.282 -11.651 1.00 84.69 174 SER A O 1
ATOM 1333 N N . ALA A 1 175 ? 9.452 2.304 -9.693 1.00 81.75 175 ALA A N 1
ATOM 1334 C CA . ALA A 1 175 ? 10.899 2.296 -9.898 1.00 81.75 175 ALA A CA 1
ATOM 1335 C C . ALA A 1 175 ? 11.294 1.468 -11.127 1.00 81.75 175 ALA A C 1
ATOM 1337 O O . ALA A 1 175 ? 12.031 1.939 -11.992 1.00 81.75 175 ALA A O 1
ATOM 1338 N N . VAL A 1 176 ? 10.759 0.247 -11.231 1.00 84.56 176 VAL A N 1
ATOM 1339 C CA . VAL A 1 176 ? 11.011 -0.660 -12.358 1.00 84.56 176 VAL A CA 1
ATOM 1340 C C . VAL A 1 176 ? 10.505 -0.049 -13.666 1.00 84.56 176 VAL A C 1
ATOM 1342 O O . VAL A 1 176 ? 11.228 -0.085 -14.659 1.00 84.56 176 VAL A O 1
ATOM 1345 N N . SER A 1 177 ? 9.326 0.587 -13.665 1.00 86.38 177 SER A N 1
ATOM 1346 C CA . SER A 1 177 ? 8.806 1.305 -14.843 1.00 86.38 177 SER A CA 1
ATOM 1347 C C . SER A 1 177 ? 9.730 2.443 -15.281 1.00 86.38 177 SER A C 1
ATOM 1349 O O . SER A 1 177 ? 10.001 2.599 -16.470 1.00 86.38 177 SER A O 1
ATOM 1351 N N . ALA A 1 178 ? 10.232 3.239 -14.331 1.00 82.69 178 ALA A N 1
ATOM 1352 C CA . ALA A 1 178 ? 11.132 4.350 -14.626 1.00 82.69 178 ALA A CA 1
ATOM 1353 C C . ALA A 1 178 ? 12.460 3.862 -15.227 1.00 82.69 178 ALA A C 1
ATOM 1355 O O . ALA A 1 178 ? 12.933 4.420 -16.216 1.00 82.69 178 ALA A O 1
ATOM 1356 N N . VAL A 1 179 ? 13.030 2.784 -14.677 1.00 81.75 179 VAL A N 1
ATOM 1357 C CA . VAL A 1 179 ? 14.235 2.142 -15.225 1.00 81.75 179 VAL A CA 1
ATOM 1358 C C . VAL A 1 179 ? 13.967 1.579 -16.619 1.00 81.75 179 VAL A C 1
ATOM 1360 O O . VAL A 1 179 ? 14.755 1.823 -17.530 1.00 81.75 179 VAL A O 1
ATOM 1363 N N . GLY A 1 180 ? 12.846 0.880 -16.816 1.00 85.19 180 GLY A N 1
ATOM 1364 C CA . GLY A 1 180 ? 12.447 0.351 -18.122 1.00 85.19 180 GLY A CA 1
ATOM 1365 C C . GLY A 1 180 ? 12.331 1.449 -19.183 1.00 85.19 180 GLY A C 1
ATOM 1366 O O . GLY A 1 180 ? 12.864 1.306 -20.284 1.00 85.19 180 GLY A O 1
ATOM 1367 N N . LEU A 1 181 ? 11.720 2.584 -18.833 1.00 85.00 181 LEU A N 1
ATOM 1368 C CA . LEU A 1 181 ? 11.606 3.744 -19.717 1.00 85.00 181 LEU A CA 1
ATOM 1369 C C . LEU A 1 181 ? 12.967 4.383 -20.032 1.00 85.00 181 LEU A C 1
ATOM 1371 O O . LEU A 1 181 ? 13.225 4.746 -21.182 1.00 85.00 181 LEU A O 1
ATOM 1375 N N . ALA A 1 182 ? 13.850 4.507 -19.039 1.00 80.75 182 ALA A N 1
ATOM 1376 C CA . ALA A 1 182 ? 15.197 5.036 -19.237 1.00 80.75 182 ALA A CA 1
ATOM 1377 C C . ALA A 1 182 ? 16.023 4.144 -20.178 1.00 80.75 182 ALA A C 1
ATOM 1379 O O . ALA A 1 182 ? 16.643 4.643 -21.117 1.00 80.75 182 ALA A O 1
ATOM 1380 N N . ILE A 1 183 ? 15.965 2.823 -19.978 1.00 82.62 183 ILE A N 1
ATOM 1381 C CA . ILE A 1 183 ? 16.599 1.828 -20.851 1.00 82.62 183 ILE A CA 1
ATOM 1382 C C . ILE A 1 183 ? 16.057 1.945 -22.280 1.00 82.62 183 ILE A C 1
ATOM 1384 O O . ILE A 1 183 ? 16.834 1.984 -23.232 1.00 82.62 183 ILE A O 1
ATOM 1388 N N . LEU A 1 184 ? 14.736 2.047 -22.444 1.00 84.00 184 LEU A N 1
ATOM 1389 C CA . LEU A 1 184 ? 14.109 2.157 -23.761 1.00 84.00 184 LEU A CA 1
ATOM 1390 C C . LEU A 1 184 ? 14.512 3.453 -24.479 1.00 84.00 184 LEU A C 1
ATOM 1392 O O . LEU A 1 184 ? 14.836 3.429 -25.664 1.00 84.00 184 LEU A O 1
ATOM 1396 N N . THR A 1 185 ? 14.562 4.568 -23.750 1.00 82.69 185 THR A N 1
ATOM 1397 C CA . THR A 1 185 ? 15.022 5.862 -24.277 1.00 82.69 185 THR A CA 1
ATOM 1398 C C . THR A 1 185 ? 16.477 5.779 -24.737 1.00 82.69 185 THR A C 1
ATOM 1400 O O . THR A 1 185 ? 16.805 6.213 -25.842 1.00 82.69 185 THR A O 1
ATOM 1403 N N . TRP A 1 186 ? 17.341 5.164 -23.924 1.00 82.31 186 TRP A N 1
ATOM 1404 C CA . TRP A 1 186 ? 18.738 4.928 -24.278 1.00 82.31 186 TRP A CA 1
ATOM 1405 C C . TRP A 1 186 ? 18.867 4.058 -25.535 1.00 82.31 186 TRP A C 1
ATOM 1407 O O . TRP A 1 186 ? 19.609 4.405 -26.450 1.00 82.31 186 TRP A O 1
ATOM 1417 N N . PHE A 1 187 ? 18.080 2.986 -25.649 1.00 85.12 187 PHE A N 1
ATOM 1418 C CA . PHE A 1 187 ? 18.087 2.120 -26.828 1.00 85.12 187 PHE A CA 1
ATOM 1419 C C . PHE A 1 187 ? 17.671 2.832 -28.113 1.00 85.12 187 PHE A C 1
ATOM 1421 O O . PHE A 1 187 ? 18.300 2.613 -29.149 1.00 85.12 187 PHE A O 1
ATOM 1428 N N . VAL A 1 188 ? 16.643 3.682 -28.057 1.00 83.94 188 VAL A N 1
ATOM 1429 C CA . VAL A 1 188 ? 16.201 4.484 -29.208 1.00 83.94 188 VAL A CA 1
ATOM 1430 C C . VAL A 1 188 ? 17.296 5.460 -29.637 1.00 83.94 188 VAL A C 1
ATOM 1432 O O . VAL A 1 188 ? 17.592 5.571 -30.830 1.00 83.94 188 VAL A O 1
ATOM 1435 N N . TRP A 1 189 ? 17.947 6.119 -28.676 1.00 81.88 189 TRP A N 1
ATOM 1436 C CA . TRP A 1 189 ? 19.061 7.023 -28.953 1.00 81.88 189 TRP A CA 1
ATOM 1437 C C . TRP A 1 189 ? 20.222 6.292 -29.637 1.00 81.88 189 TRP A C 1
ATOM 1439 O O . TRP A 1 189 ? 20.684 6.710 -30.701 1.00 81.88 189 TRP A O 1
ATOM 1449 N N . THR A 1 190 ? 20.672 5.170 -29.068 1.00 81.06 190 THR A N 1
ATOM 1450 C CA . THR A 1 190 ? 21.786 4.391 -29.622 1.00 81.06 190 THR A CA 1
ATOM 1451 C C . THR A 1 190 ? 21.455 3.842 -31.008 1.00 81.06 190 THR A C 1
ATOM 1453 O O . THR A 1 190 ? 22.269 3.986 -31.916 1.00 81.06 190 THR A O 1
ATOM 1456 N N . ALA A 1 191 ? 20.254 3.295 -31.219 1.00 81.88 191 ALA A N 1
ATOM 1457 C CA . ALA A 1 191 ? 19.840 2.788 -32.530 1.00 81.88 191 ALA A CA 1
ATOM 1458 C C . ALA A 1 191 ? 19.831 3.890 -33.605 1.00 81.88 191 ALA A C 1
ATOM 1460 O O . ALA A 1 191 ? 20.284 3.667 -34.725 1.00 81.88 191 ALA A O 1
ATOM 1461 N N . THR A 1 192 ? 19.390 5.101 -33.248 1.00 78.62 192 THR A N 1
ATOM 1462 C CA . THR A 1 192 ? 19.410 6.262 -34.154 1.00 78.62 192 THR A CA 1
ATOM 1463 C C . THR A 1 192 ? 20.844 6.648 -34.532 1.00 78.62 192 THR A C 1
ATOM 1465 O O . THR A 1 192 ? 21.130 6.926 -35.699 1.00 78.62 192 THR A O 1
ATOM 1468 N N . SER A 1 193 ? 21.771 6.613 -33.568 1.00 78.31 193 SER A N 1
ATOM 1469 C CA . SER A 1 193 ? 23.189 6.886 -33.826 1.00 78.31 193 SER A CA 1
ATOM 1470 C C . SER A 1 193 ? 23.869 5.804 -34.679 1.00 78.31 193 SER A C 1
ATOM 1472 O O . SER A 1 193 ? 24.594 6.149 -35.607 1.00 78.31 193 SER A O 1
ATOM 1474 N N . GLU A 1 194 ? 23.576 4.518 -34.437 1.00 80.06 194 GLU A N 1
ATOM 1475 C CA . GLU A 1 194 ? 24.116 3.375 -35.197 1.00 80.06 194 GLU A CA 1
ATOM 1476 C C . GLU A 1 194 ? 23.643 3.393 -36.663 1.00 80.06 194 GLU A C 1
ATOM 1478 O O . GLU A 1 194 ? 24.409 3.067 -37.574 1.00 80.06 194 GLU A O 1
ATOM 1483 N N . LEU A 1 195 ? 22.391 3.801 -36.903 1.00 78.62 195 LEU A N 1
ATOM 1484 C CA . LEU A 1 195 ? 21.830 3.938 -38.248 1.00 78.62 195 LEU A CA 1
ATOM 1485 C C . LEU A 1 195 ? 22.464 5.114 -39.010 1.00 78.62 195 LEU A C 1
ATOM 1487 O O . LEU A 1 195 ? 22.732 5.013 -40.205 1.00 78.62 195 LEU A O 1
ATOM 1491 N N . SER A 1 196 ? 22.757 6.208 -38.303 1.00 77.94 196 SER A N 1
ATOM 1492 C CA . SER A 1 196 ? 23.389 7.407 -38.872 1.00 77.94 196 SER A CA 1
ATOM 1493 C C . SER A 1 196 ? 24.877 7.204 -39.192 1.00 77.94 196 SER A C 1
ATOM 1495 O O . SER A 1 196 ? 25.419 7.905 -40.043 1.00 77.94 196 SER A O 1
ATOM 1497 N N . SER A 1 197 ? 25.545 6.241 -38.544 1.00 78.75 197 SER A N 1
ATOM 1498 C CA . SER A 1 197 ? 26.964 5.919 -38.755 1.00 78.75 197 SER A CA 1
ATOM 1499 C C . SER A 1 197 ? 27.224 4.892 -39.868 1.00 78.75 197 SER A C 1
ATOM 1501 O O . SER A 1 197 ? 28.350 4.416 -40.003 1.00 78.75 197 SER A O 1
ATOM 1503 N N . GLY A 1 198 ? 26.209 4.544 -40.668 1.00 80.06 198 GLY A N 1
ATOM 1504 C CA . GLY A 1 198 ? 26.348 3.665 -41.837 1.00 80.06 198 GLY A CA 1
ATOM 1505 C C . GLY A 1 198 ? 26.253 2.164 -41.544 1.00 80.06 198 GLY A C 1
ATOM 1506 O O . GLY A 1 198 ? 26.595 1.354 -42.404 1.00 80.06 198 GLY A O 1
ATOM 1507 N N . SER A 1 199 ? 25.791 1.773 -40.352 1.00 80.62 199 SER A N 1
ATOM 1508 C CA . SER A 1 199 ? 25.533 0.362 -40.028 1.00 80.62 199 SER A CA 1
ATOM 1509 C C . SER A 1 199 ? 24.389 -0.190 -40.887 1.00 80.62 199 SER A C 1
ATOM 1511 O O . SER A 1 199 ? 23.427 0.523 -41.176 1.00 80.62 199 SER A O 1
ATOM 1513 N N . SER A 1 200 ? 24.450 -1.474 -41.263 1.00 87.38 200 SER A N 1
ATOM 1514 C CA . SER A 1 200 ? 23.343 -2.115 -41.986 1.00 87.38 200 SER A CA 1
ATOM 1515 C C . SER A 1 200 ? 22.051 -2.025 -41.171 1.00 87.38 200 SER A C 1
ATOM 1517 O O . SER A 1 200 ? 22.014 -2.458 -40.016 1.00 87.38 200 SER A O 1
ATOM 1519 N N . ALA A 1 201 ? 20.977 -1.521 -41.784 1.00 85.19 201 ALA A N 1
ATOM 1520 C CA . ALA A 1 201 ? 19.669 -1.374 -41.142 1.00 85.19 201 ALA A CA 1
ATOM 1521 C C . ALA A 1 201 ? 19.148 -2.697 -40.549 1.00 85.19 201 ALA A C 1
ATOM 1523 O O . ALA A 1 201 ? 18.455 -2.697 -39.533 1.00 85.19 201 ALA A O 1
ATOM 1524 N N . THR A 1 202 ? 19.525 -3.832 -41.147 1.00 87.06 202 THR A N 1
ATOM 1525 C CA . THR A 1 202 ? 19.170 -5.170 -40.657 1.00 87.06 202 THR A CA 1
ATOM 1526 C C . THR A 1 202 ? 19.829 -5.509 -39.320 1.00 87.06 202 THR A C 1
ATOM 1528 O O . THR A 1 202 ? 19.158 -6.023 -38.430 1.00 87.06 202 THR A O 1
ATOM 1531 N N . ASP A 1 203 ? 21.114 -5.193 -39.142 1.00 84.75 203 ASP A N 1
ATOM 1532 C CA . ASP A 1 203 ? 21.852 -5.477 -37.902 1.00 84.75 203 ASP A CA 1
ATOM 1533 C C . ASP A 1 203 ? 21.356 -4.576 -36.759 1.00 84.75 203 ASP A C 1
ATOM 1535 O O . ASP A 1 203 ? 21.063 -5.047 -35.658 1.00 84.75 203 ASP A O 1
ATOM 1539 N N . VAL A 1 204 ? 21.124 -3.290 -37.053 1.00 86.69 204 VAL A N 1
ATOM 1540 C CA . VAL A 1 204 ? 20.498 -2.351 -36.106 1.00 86.69 204 VAL A CA 1
ATOM 1541 C C . VAL A 1 204 ? 19.104 -2.841 -35.696 1.00 86.69 204 VAL A C 1
ATOM 1543 O O . VAL A 1 204 ? 18.773 -2.838 -34.510 1.00 86.69 204 VAL A O 1
ATOM 1546 N N . GLY A 1 205 ? 18.305 -3.329 -36.651 1.00 86.75 205 GLY A N 1
ATOM 1547 C CA . GLY A 1 205 ? 16.971 -3.874 -36.398 1.00 86.75 205 GLY A CA 1
ATOM 1548 C C . GLY A 1 205 ? 16.974 -5.089 -35.465 1.00 86.75 205 GLY A C 1
ATOM 1549 O O . GLY A 1 205 ? 16.192 -5.129 -34.513 1.00 86.75 205 GLY A O 1
ATOM 1550 N N . VAL A 1 206 ? 17.879 -6.051 -35.677 1.00 88.06 206 VAL A N 1
ATOM 1551 C CA . VAL A 1 206 ? 18.002 -7.244 -34.815 1.00 88.06 206 VAL A CA 1
ATOM 1552 C C . VAL A 1 206 ? 18.419 -6.856 -33.394 1.00 88.06 206 VAL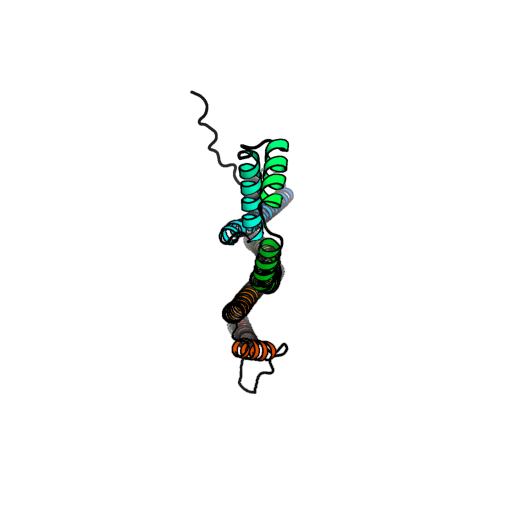 A C 1
ATOM 1554 O O . VAL A 1 206 ? 17.804 -7.302 -32.422 1.00 88.06 206 VAL A O 1
ATOM 1557 N N . ARG A 1 207 ? 19.415 -5.973 -33.248 1.00 84.56 207 ARG A N 1
ATOM 1558 C CA . ARG A 1 207 ? 19.859 -5.481 -31.932 1.00 84.56 207 ARG A CA 1
ATOM 1559 C C . ARG A 1 207 ? 18.752 -4.717 -31.215 1.00 84.56 207 ARG A C 1
ATOM 1561 O O . ARG A 1 207 ? 18.560 -4.907 -30.013 1.00 84.56 207 ARG A O 1
ATOM 1568 N N . PHE A 1 208 ? 18.008 -3.884 -31.939 1.00 86.56 208 PHE A N 1
ATOM 1569 C CA . PHE A 1 208 ? 16.870 -3.153 -31.393 1.00 86.56 208 PHE A CA 1
ATOM 1570 C C . PHE A 1 208 ? 15.759 -4.097 -30.927 1.00 86.56 208 PHE A C 1
ATOM 1572 O O . PHE A 1 208 ? 15.220 -3.899 -29.843 1.00 86.56 208 PHE A O 1
ATOM 1579 N N . LEU A 1 209 ? 15.458 -5.160 -31.678 1.00 86.88 209 LEU A N 1
ATOM 1580 C CA . LEU A 1 209 ? 14.444 -6.145 -31.297 1.00 86.88 209 LEU A CA 1
ATOM 1581 C C . LEU A 1 209 ? 14.799 -6.881 -29.993 1.00 86.88 209 LEU A C 1
ATOM 1583 O O . LEU A 1 209 ? 13.944 -7.029 -29.118 1.00 86.88 209 LEU A O 1
ATOM 1587 N N . ILE A 1 210 ? 16.058 -7.301 -29.828 1.00 87.06 210 ILE A N 1
ATOM 1588 C CA . ILE A 1 210 ? 16.541 -7.953 -28.596 1.00 87.06 210 ILE A CA 1
ATOM 1589 C C . ILE A 1 210 ? 16.403 -6.999 -27.400 1.00 87.06 210 ILE A C 1
ATOM 1591 O O . ILE A 1 210 ? 15.840 -7.355 -26.363 1.00 87.06 210 ILE A O 1
ATOM 1595 N N . ARG A 1 211 ? 16.872 -5.759 -27.572 1.00 86.25 211 ARG A N 1
ATOM 1596 C CA . ARG A 1 211 ? 16.782 -4.669 -26.591 1.00 86.25 211 ARG A CA 1
ATOM 1597 C C . ARG A 1 211 ? 15.322 -4.361 -26.209 1.00 86.25 211 ARG A C 1
ATOM 1599 O O . ARG A 1 211 ? 14.995 -4.263 -25.027 1.00 86.25 211 ARG A O 1
ATOM 1606 N N . LEU A 1 212 ? 14.427 -4.278 -27.194 1.00 86.44 212 LEU A N 1
ATOM 1607 C CA . LEU A 1 212 ? 12.996 -4.033 -26.999 1.00 86.44 212 LEU A CA 1
ATOM 1608 C C . LEU A 1 212 ? 12.314 -5.176 -26.240 1.00 86.44 212 LEU A C 1
ATOM 1610 O O . LEU A 1 212 ? 11.530 -4.917 -25.332 1.00 86.44 212 LEU A O 1
ATOM 1614 N N . THR A 1 213 ? 12.637 -6.427 -26.570 1.00 87.50 213 THR A N 1
ATOM 1615 C CA . THR A 1 213 ? 12.094 -7.611 -25.883 1.00 87.50 213 THR A CA 1
ATOM 1616 C C . THR A 1 213 ? 12.487 -7.613 -24.406 1.00 87.50 213 THR A C 1
ATOM 1618 O O . THR A 1 213 ? 11.649 -7.863 -23.540 1.00 87.50 213 THR A O 1
ATOM 1621 N N . LEU A 1 214 ? 13.738 -7.253 -24.100 1.00 86.44 214 LEU A N 1
ATOM 1622 C CA . LEU A 1 214 ? 14.202 -7.097 -22.723 1.00 86.44 214 LEU A CA 1
ATOM 1623 C C . LEU A 1 214 ? 13.441 -5.983 -21.987 1.00 86.44 214 LEU A C 1
ATOM 1625 O O . LEU A 1 214 ? 12.991 -6.191 -20.861 1.00 86.44 214 LEU A O 1
ATOM 1629 N N . ALA A 1 215 ? 13.255 -4.820 -22.617 1.00 85.75 215 ALA A N 1
ATOM 1630 C CA . ALA A 1 215 ? 12.492 -3.720 -22.027 1.00 85.75 215 ALA A CA 1
ATOM 1631 C C . ALA A 1 215 ? 11.023 -4.109 -21.772 1.00 85.75 215 ALA A C 1
ATOM 1633 O O . ALA A 1 215 ? 10.489 -3.836 -20.697 1.00 85.75 215 ALA A O 1
ATOM 1634 N N . ALA A 1 216 ? 10.387 -4.809 -22.717 1.00 85.50 216 ALA A N 1
ATOM 1635 C CA . ALA A 1 2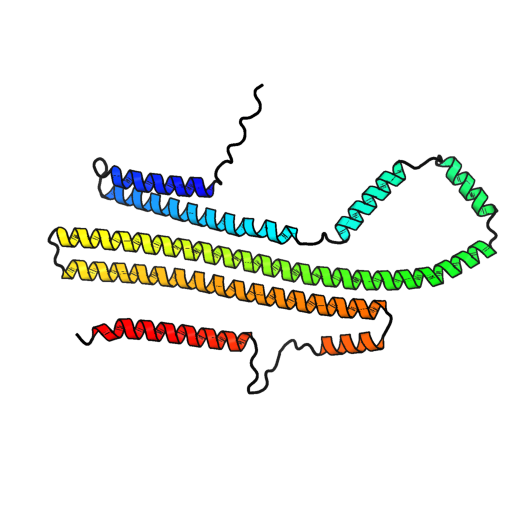16 ? 9.029 -5.328 -22.565 1.00 85.50 216 ALA A CA 1
ATOM 1636 C C . ALA A 1 216 ? 8.922 -6.334 -21.406 1.00 85.50 216 ALA A C 1
ATOM 1638 O O . ALA A 1 216 ? 7.974 -6.278 -20.623 1.00 85.50 216 ALA A O 1
ATOM 1639 N N . PHE A 1 217 ? 9.918 -7.209 -21.245 1.00 86.19 217 PHE A N 1
ATOM 1640 C CA . PHE A 1 217 ? 9.987 -8.153 -20.130 1.00 86.19 217 PHE A CA 1
ATOM 1641 C C . PHE A 1 217 ? 10.096 -7.444 -18.771 1.00 86.19 217 PHE A C 1
ATOM 1643 O O . PHE A 1 217 ? 9.369 -7.780 -17.837 1.00 86.19 217 PHE A O 1
ATOM 1650 N N . VAL A 1 218 ? 10.935 -6.408 -18.662 1.00 86.88 218 VAL A N 1
ATOM 1651 C CA . VAL A 1 218 ? 11.020 -5.570 -17.449 1.00 86.88 218 VAL A CA 1
ATOM 1652 C C . VAL A 1 218 ? 9.682 -4.881 -17.161 1.00 86.88 218 VAL A C 1
ATOM 1654 O O . VAL A 1 218 ? 9.235 -4.838 -16.012 1.00 86.88 218 VAL A O 1
ATOM 1657 N N . GLN A 1 219 ? 8.995 -4.399 -18.197 1.00 87.00 219 GLN A N 1
ATOM 1658 C CA . GLN A 1 219 ? 7.699 -3.743 -18.045 1.00 87.00 219 GLN A CA 1
ATOM 1659 C C . GLN A 1 219 ? 6.595 -4.702 -17.577 1.00 87.00 219 GLN A C 1
ATOM 1661 O O . GLN A 1 219 ? 5.711 -4.297 -16.820 1.00 87.00 219 GLN A O 1
ATOM 1666 N N . LEU A 1 220 ? 6.664 -5.983 -17.952 1.00 86.38 220 LEU A N 1
ATOM 1667 C CA . LEU A 1 220 ? 5.756 -7.011 -17.442 1.00 86.38 220 LEU A CA 1
ATOM 1668 C C . LEU A 1 220 ? 5.880 -7.165 -15.916 1.00 86.38 220 LEU A C 1
ATOM 1670 O O . LEU A 1 220 ? 4.866 -7.258 -15.222 1.00 86.38 220 LEU A O 1
ATOM 1674 N N . PHE A 1 221 ? 7.101 -7.110 -15.372 1.00 83.88 221 PHE A N 1
ATOM 1675 C CA . PHE A 1 221 ? 7.302 -7.096 -13.919 1.00 83.88 221 PHE A CA 1
ATOM 1676 C C . PHE A 1 221 ? 6.738 -5.837 -13.270 1.00 83.88 221 PHE A C 1
ATOM 1678 O O . PHE A 1 221 ? 6.091 -5.923 -12.228 1.00 83.88 221 PHE A O 1
ATOM 1685 N N . ALA A 1 222 ? 6.936 -4.670 -13.882 1.00 87.81 222 ALA A N 1
ATOM 1686 C CA . ALA A 1 222 ? 6.356 -3.437 -13.365 1.00 87.81 222 ALA A CA 1
ATOM 1687 C C . ALA A 1 222 ? 4.820 -3.512 -13.289 1.00 87.81 222 ALA A C 1
ATOM 1689 O O . ALA A 1 222 ? 4.223 -3.151 -12.270 1.00 87.81 222 ALA A O 1
ATOM 1690 N N . TYR A 1 223 ? 4.188 -4.055 -14.333 1.00 86.75 223 TYR A N 1
ATOM 1691 C CA . TYR A 1 223 ? 2.750 -4.309 -14.359 1.00 86.75 223 TYR A CA 1
ATOM 1692 C C . TYR A 1 223 ? 2.313 -5.285 -13.257 1.00 86.75 223 TYR A C 1
ATOM 1694 O O . TYR A 1 223 ? 1.317 -5.031 -12.580 1.00 86.75 223 TYR A O 1
ATOM 1702 N N . PHE A 1 224 ? 3.069 -6.361 -13.019 1.00 87.69 224 PHE A N 1
ATOM 1703 C CA . PHE A 1 224 ? 2.797 -7.302 -11.930 1.00 87.69 224 PHE A CA 1
ATOM 1704 C C . PHE A 1 224 ? 2.747 -6.604 -10.559 1.00 87.69 224 PHE A C 1
ATOM 1706 O O . PHE A 1 224 ? 1.792 -6.792 -9.804 1.00 87.69 224 PHE A O 1
ATOM 1713 N N . PHE A 1 225 ? 3.708 -5.728 -10.256 1.00 86.44 225 PHE A N 1
ATOM 1714 C CA . PHE A 1 225 ? 3.712 -4.967 -9.002 1.00 86.44 225 PHE A CA 1
ATOM 1715 C C . PHE A 1 225 ? 2.552 -3.968 -8.899 1.00 86.44 225 PHE A C 1
ATOM 1717 O O . PHE A 1 225 ? 1.953 -3.823 -7.830 1.00 86.44 225 PHE A O 1
ATOM 1724 N N . LEU A 1 226 ? 2.180 -3.318 -10.006 1.00 85.31 226 LEU A N 1
ATOM 1725 C CA . LEU A 1 226 ? 1.007 -2.443 -10.043 1.00 85.31 226 LEU A CA 1
ATOM 1726 C C . LEU A 1 226 ? -0.294 -3.231 -9.811 1.00 85.31 226 LEU A C 1
ATOM 1728 O O . LEU A 1 226 ? -1.174 -2.779 -9.072 1.00 85.31 226 LEU A O 1
ATOM 1732 N N . ARG A 1 227 ? -0.404 -4.434 -10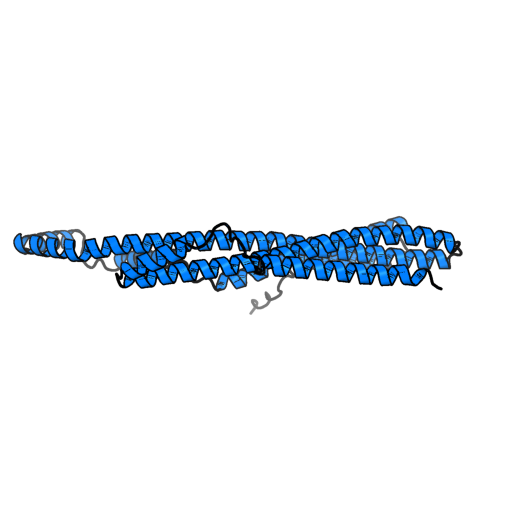.391 1.00 84.38 227 ARG A N 1
ATOM 1733 C CA . ARG A 1 227 ? -1.528 -5.352 -10.162 1.00 84.38 227 ARG A CA 1
ATOM 1734 C C . ARG A 1 227 ? -1.605 -5.763 -8.693 1.00 84.38 227 ARG A C 1
ATOM 1736 O O . ARG A 1 227 ? -2.691 -5.714 -8.119 1.00 84.38 227 ARG A O 1
ATOM 1743 N N . LEU A 1 228 ? -0.473 -6.093 -8.067 1.00 81.56 228 LEU A N 1
ATOM 1744 C CA . LEU A 1 228 ? -0.413 -6.412 -6.638 1.00 81.56 228 LEU A CA 1
ATOM 1745 C C . LEU A 1 228 ? -0.845 -5.236 -5.753 1.00 81.56 228 LEU A C 1
ATOM 1747 O O . LEU A 1 228 ? -1.604 -5.438 -4.809 1.00 81.56 228 LEU A O 1
ATOM 1751 N N . TYR A 1 229 ? -0.412 -4.010 -6.062 1.00 87.12 229 TYR A N 1
ATOM 1752 C CA . TYR A 1 229 ? -0.873 -2.813 -5.353 1.00 87.12 229 TYR A CA 1
ATOM 1753 C C . TYR A 1 229 ? -2.399 -2.679 -5.414 1.00 87.12 229 TYR A C 1
ATOM 1755 O O . TYR A 1 229 ? -3.060 -2.558 -4.380 1.00 87.12 229 TYR A O 1
ATOM 1763 N N . ARG A 1 230 ? -2.964 -2.758 -6.626 1.00 83.50 230 ARG A N 1
ATOM 1764 C CA . ARG A 1 230 ? -4.412 -2.679 -6.843 1.00 83.50 230 ARG A CA 1
ATOM 1765 C C . ARG A 1 230 ? -5.150 -3.770 -6.064 1.00 83.50 230 ARG A C 1
ATOM 1767 O O . ARG A 1 230 ? -6.158 -3.479 -5.428 1.00 83.50 230 ARG A O 1
ATOM 1774 N N . TYR A 1 231 ? -4.638 -4.999 -6.084 1.00 82.94 231 TYR A N 1
ATOM 1775 C CA . TYR A 1 231 ? -5.207 -6.121 -5.343 1.00 82.94 231 TYR A CA 1
ATOM 1776 C C . TYR A 1 231 ? -5.267 -5.842 -3.830 1.00 82.94 231 TYR A C 1
ATOM 1778 O O . TYR A 1 231 ? -6.334 -5.976 -3.229 1.00 82.94 231 TYR A O 1
ATOM 1786 N N . SER A 1 232 ? -4.179 -5.344 -3.234 1.00 82.81 232 SER A N 1
ATOM 1787 C CA . SER A 1 232 ? -4.145 -4.993 -1.809 1.00 82.81 232 SER A CA 1
ATOM 1788 C C . SER A 1 232 ? -5.113 -3.864 -1.430 1.00 82.81 232 SER A C 1
ATOM 1790 O O . SER A 1 232 ? -5.699 -3.914 -0.352 1.00 82.81 232 SER A O 1
ATOM 1792 N N . LEU A 1 233 ? -5.341 -2.864 -2.295 1.00 81.81 233 LEU A N 1
ATOM 1793 C CA . LEU A 1 233 ? -6.348 -1.821 -2.026 1.00 81.81 233 LEU A CA 1
ATOM 1794 C C . LEU A 1 233 ? -7.758 -2.397 -1.892 1.00 81.81 233 LEU A C 1
ATOM 1796 O O . LEU A 1 233 ? -8.559 -1.924 -1.083 1.00 81.81 233 LEU A O 1
ATOM 1800 N N . PHE A 1 234 ? -8.071 -3.418 -2.683 1.00 80.69 234 PHE A N 1
ATOM 1801 C CA . PHE A 1 234 ? -9.369 -4.062 -2.592 1.00 80.69 234 PHE A CA 1
ATOM 1802 C C . PHE A 1 234 ? -9.523 -4.883 -1.314 1.00 80.69 234 PHE A C 1
ATOM 1804 O O . PHE A 1 234 ? -10.595 -4.852 -0.715 1.00 80.69 234 PHE A O 1
ATOM 1811 N N . GLU A 1 235 ? -8.470 -5.574 -0.874 1.00 78.75 235 GLU A N 1
ATOM 1812 C CA . GLU A 1 235 ? -8.478 -6.261 0.422 1.00 78.75 235 GLU A CA 1
ATOM 1813 C C . GLU A 1 235 ? -8.647 -5.267 1.572 1.00 78.75 235 GLU A C 1
ATOM 1815 O O . GLU A 1 235 ? -9.481 -5.485 2.444 1.00 78.75 235 GLU A O 1
ATOM 1820 N N . ILE A 1 236 ? -7.952 -4.125 1.534 1.00 81.06 236 ILE A N 1
ATOM 1821 C CA . ILE A 1 236 ? -8.140 -3.046 2.516 1.00 81.06 236 ILE A CA 1
ATOM 1822 C C . ILE A 1 236 ? -9.608 -2.614 2.574 1.00 81.06 236 ILE A C 1
ATOM 1824 O O . ILE A 1 236 ? -10.183 -2.542 3.659 1.00 81.06 236 ILE A O 1
ATOM 1828 N N . LYS A 1 237 ? -10.240 -2.374 1.418 1.00 80.06 237 LYS A N 1
ATOM 1829 C CA . LYS A 1 237 ? -11.662 -2.006 1.352 1.00 80.06 237 LYS A CA 1
ATOM 1830 C C . LYS A 1 237 ? -12.567 -3.103 1.923 1.00 80.06 237 LYS A C 1
ATOM 1832 O O . LYS A 1 237 ? -13.533 -2.799 2.616 1.00 80.06 237 LYS A O 1
ATOM 1837 N N . TYR A 1 238 ? -12.260 -4.369 1.647 1.00 79.75 238 TYR A N 1
ATOM 1838 C CA . TYR A 1 238 ? -12.981 -5.502 2.224 1.00 79.75 238 TYR A CA 1
ATOM 1839 C C . TYR A 1 238 ? -12.870 -5.512 3.755 1.00 79.75 238 TYR A C 1
ATOM 1841 O O . TYR A 1 238 ? -13.891 -5.514 4.436 1.00 79.75 238 TYR A O 1
ATOM 1849 N N . PHE A 1 239 ? -11.658 -5.416 4.308 1.00 77.62 239 PHE A N 1
ATOM 1850 C CA . PHE A 1 239 ? -11.447 -5.388 5.758 1.00 77.62 239 PHE A CA 1
ATOM 1851 C C . PHE A 1 239 ? -12.101 -4.177 6.436 1.00 77.62 239 PHE A C 1
ATOM 1853 O O . PHE A 1 239 ? -12.603 -4.300 7.552 1.00 77.62 239 PHE A O 1
ATOM 1860 N N . GLN A 1 240 ? -12.150 -3.021 5.768 1.00 79.06 240 GLN A N 1
ATOM 1861 C CA . GLN A 1 240 ? -12.895 -1.856 6.251 1.00 79.06 240 GLN A CA 1
ATOM 1862 C C . GLN A 1 240 ? -14.398 -2.141 6.346 1.00 79.06 240 GLN A C 1
ATOM 1864 O O . GLN A 1 240 ? -15.004 -1.848 7.376 1.00 79.06 240 GLN A O 1
ATOM 1869 N N . ASN A 1 241 ? -14.987 -2.766 5.323 1.00 78.00 241 ASN A N 1
ATOM 1870 C CA . ASN A 1 241 ? -16.394 -3.169 5.354 1.00 78.00 241 ASN A CA 1
ATOM 1871 C C . ASN A 1 241 ? -16.665 -4.189 6.470 1.00 78.00 241 ASN A C 1
ATOM 1873 O O . ASN A 1 241 ? -17.642 -4.048 7.205 1.00 78.00 241 ASN A O 1
ATOM 1877 N N . GLU A 1 242 ? -15.779 -5.173 6.648 1.00 79.12 242 GLU A N 1
ATOM 1878 C CA . GLU A 1 242 ? -15.886 -6.155 7.732 1.00 79.12 242 GLU A CA 1
ATOM 1879 C C . GLU A 1 242 ? -15.782 -5.502 9.115 1.00 79.12 242 GLU A C 1
ATOM 1881 O O . GLU A 1 242 ? -16.541 -5.839 10.025 1.00 79.12 242 GLU A O 1
ATOM 1886 N N . MET A 1 243 ? -14.905 -4.507 9.275 1.00 79.75 243 MET A N 1
ATOM 1887 C CA . MET A 1 243 ? -14.803 -3.729 10.508 1.00 79.75 243 MET A CA 1
ATOM 1888 C C . MET A 1 243 ? -16.091 -2.948 10.794 1.00 79.75 243 MET A C 1
ATOM 1890 O O . MET A 1 243 ? -16.576 -2.975 11.926 1.00 79.75 243 MET A O 1
ATOM 1894 N N . THR A 1 244 ? -16.674 -2.287 9.792 1.00 78.44 244 THR A N 1
ATOM 1895 C CA . THR A 1 244 ? -17.954 -1.577 9.933 1.00 78.44 244 THR A CA 1
ATOM 1896 C C . THR A 1 244 ? -19.097 -2.535 10.280 1.00 78.44 244 THR A C 1
ATOM 1898 O O . THR A 1 244 ? -19.877 -2.256 11.191 1.00 78.44 244 THR A O 1
ATOM 1901 N N . ASN A 1 245 ? -19.159 -3.703 9.636 1.00 79.25 245 ASN A N 1
ATOM 1902 C CA . ASN A 1 245 ? -20.142 -4.739 9.952 1.00 79.25 245 ASN A CA 1
ATOM 1903 C C . ASN A 1 245 ? -19.996 -5.236 11.396 1.00 79.25 245 ASN A C 1
ATOM 1905 O O . ASN A 1 245 ? -20.985 -5.311 12.127 1.00 79.25 245 ASN A O 1
ATOM 1909 N N . ALA A 1 246 ? -18.772 -5.531 11.838 1.00 81.00 246 ALA A N 1
ATOM 1910 C CA . ALA A 1 246 ? -18.506 -5.938 13.215 1.00 81.00 246 ALA A CA 1
ATOM 1911 C C . ALA A 1 246 ? -18.915 -4.850 14.224 1.00 81.00 246 ALA A C 1
ATOM 1913 O O . ALA A 1 246 ? -19.524 -5.160 15.247 1.00 81.00 246 ALA A O 1
ATOM 1914 N N . GLN A 1 247 ? -18.642 -3.576 13.923 1.00 79.25 247 GLN A N 1
ATOM 1915 C CA . GLN A 1 247 ? -19.038 -2.444 14.766 1.00 79.25 247 GLN A CA 1
ATOM 1916 C C . GLN A 1 247 ? -20.556 -2.303 14.882 1.00 79.25 247 GLN A C 1
ATOM 1918 O O . GLN A 1 247 ? -21.055 -2.166 15.996 1.00 79.25 247 GLN A O 1
ATOM 1923 N N . PHE A 1 248 ? -21.301 -2.387 13.775 1.00 78.44 248 PHE A N 1
ATOM 1924 C CA . PHE A 1 248 ? -22.765 -2.323 13.820 1.00 78.44 248 PHE A CA 1
ATOM 1925 C C . PHE A 1 248 ? -23.370 -3.470 14.625 1.00 78.44 248 PHE A C 1
ATOM 1927 O O . PHE A 1 248 ? -24.301 -3.259 15.401 1.00 78.44 248 PHE A O 1
ATOM 1934 N N . ARG A 1 249 ? -22.813 -4.676 14.489 1.00 81.44 249 ARG A N 1
ATOM 1935 C CA . ARG A 1 249 ? -23.253 -5.848 15.252 1.00 81.44 249 ARG A CA 1
ATOM 1936 C C . ARG A 1 249 ? -23.015 -5.682 16.748 1.00 81.44 249 ARG A C 1
ATOM 1938 O O . ARG A 1 249 ? -23.908 -5.952 17.548 1.00 81.44 249 ARG A O 1
ATOM 1945 N N . LEU A 1 250 ? -21.832 -5.199 17.123 1.00 82.56 250 LEU A N 1
ATOM 1946 C CA . LEU A 1 250 ? -21.510 -4.894 18.515 1.00 82.56 250 LEU A CA 1
ATOM 1947 C C . LEU A 1 250 ? -22.406 -3.781 19.061 1.00 82.56 250 LEU A C 1
ATOM 1949 O O . LEU A 1 250 ? -22.902 -3.916 20.172 1.00 82.56 250 LEU A O 1
ATOM 1953 N N . LEU A 1 251 ? -22.660 -2.723 18.286 1.00 79.19 251 LEU A N 1
ATOM 1954 C CA . LEU A 1 251 ? -23.547 -1.631 18.687 1.00 79.19 251 LEU A CA 1
ATOM 1955 C C . LEU A 1 251 ? -24.978 -2.124 18.929 1.00 79.19 251 LEU A C 1
ATOM 1957 O O . LEU A 1 251 ? -25.553 -1.800 19.960 1.00 79.19 251 LEU A O 1
ATOM 1961 N N . ALA A 1 252 ? -25.521 -2.953 18.034 1.00 78.81 252 ALA A N 1
ATOM 1962 C CA . ALA A 1 252 ? -26.840 -3.554 18.213 1.00 78.81 252 ALA A CA 1
ATOM 1963 C C . ALA A 1 252 ? -26.906 -4.403 19.494 1.00 78.81 252 ALA A C 1
ATOM 1965 O O . ALA A 1 252 ? -27.848 -4.273 20.274 1.00 78.81 252 ALA A O 1
ATOM 1966 N N . LEU A 1 253 ? -25.878 -5.222 19.746 1.00 78.75 253 LEU A N 1
ATOM 1967 C CA . LEU A 1 253 ? -25.784 -6.018 20.969 1.00 78.75 253 LEU A CA 1
ATOM 1968 C C . LEU A 1 253 ? -25.699 -5.131 22.221 1.00 78.75 253 LEU A C 1
ATOM 1970 O O . LEU A 1 253 ? -26.379 -5.406 23.203 1.00 78.75 253 LEU A O 1
ATOM 1974 N N . PHE A 1 254 ? -24.915 -4.051 22.179 1.00 79.00 254 PHE A N 1
ATOM 1975 C CA . PHE A 1 254 ? -24.810 -3.087 23.275 1.00 79.00 254 PHE A CA 1
ATOM 1976 C C . PHE A 1 254 ? -26.126 -2.378 23.575 1.00 79.00 254 PHE A C 1
ATOM 1978 O O . PHE A 1 254 ? -26.479 -2.242 24.744 1.00 79.00 254 PHE A O 1
ATOM 1985 N N . SER A 1 255 ? -26.832 -1.914 22.543 1.00 73.56 255 SER A N 1
ATOM 1986 C CA . SER A 1 255 ? -28.110 -1.218 22.696 1.00 73.56 255 SER A CA 1
ATOM 1987 C C . SER A 1 255 ? -29.134 -2.111 23.385 1.00 73.56 255 SER A C 1
ATOM 1989 O O . SER A 1 255 ? -29.739 -1.706 24.369 1.00 73.56 255 SER A O 1
ATOM 1991 N N . VAL A 1 256 ? -29.254 -3.362 22.942 1.00 76.88 256 VAL A N 1
ATOM 1992 C CA . VAL A 1 256 ? -30.240 -4.289 23.502 1.00 76.88 256 VAL A CA 1
ATOM 1993 C C . VAL A 1 256 ? -29.837 -4.812 24.884 1.00 76.88 256 VAL A C 1
ATOM 1995 O O . VAL A 1 256 ? -30.684 -4.932 25.767 1.00 76.88 256 VAL A O 1
ATOM 1998 N N . ALA A 1 257 ? -28.544 -5.065 25.117 1.00 72.31 257 ALA A N 1
ATOM 1999 C CA . ALA A 1 257 ? -28.050 -5.447 26.440 1.00 72.31 257 ALA A CA 1
ATOM 2000 C C . ALA A 1 257 ? -28.268 -4.342 27.490 1.00 72.31 257 ALA A C 1
ATOM 2002 O O . ALA A 1 257 ? -28.404 -4.645 28.673 1.00 72.31 257 ALA A O 1
ATOM 2003 N N . LYS A 1 258 ? -28.316 -3.068 27.070 1.00 71.44 258 LYS A N 1
ATOM 2004 C CA . LYS A 1 258 ? -28.549 -1.921 27.964 1.00 71.44 258 LYS A CA 1
ATOM 2005 C C . LYS A 1 258 ? -30.003 -1.842 28.403 1.00 71.44 258 LYS A C 1
ATOM 2007 O O . LYS A 1 258 ? -30.267 -1.581 29.573 1.00 71.44 258 LYS A O 1
ATOM 2012 N N . ASP A 1 259 ? -30.914 -2.113 27.478 1.00 75.50 259 ASP A N 1
ATOM 2013 C CA . ASP A 1 259 ? -32.354 -2.051 27.719 1.00 75.50 259 ASP A CA 1
ATOM 2014 C C . ASP A 1 259 ? -32.880 -3.297 28.463 1.00 75.50 259 ASP A C 1
ATOM 2016 O O . ASP A 1 259 ? -34.025 -3.320 28.907 1.00 75.50 259 ASP A O 1
ATOM 2020 N N . GLY A 1 260 ? -32.044 -4.330 28.641 1.00 69.81 260 GLY A N 1
ATOM 2021 C CA . GLY A 1 260 ? -32.375 -5.535 29.410 1.00 69.81 260 GLY A CA 1
ATOM 2022 C C . GLY A 1 260 ? -33.337 -6.498 28.705 1.00 69.81 260 GLY A C 1
ATOM 2023 O O . GLY A 1 260 ? -33.815 -7.445 29.331 1.00 69.81 260 GLY A O 1
ATOM 2024 N N . ASP A 1 261 ? -33.616 -6.292 27.414 1.00 78.81 261 ASP A N 1
ATOM 2025 C CA . ASP A 1 261 ? -34.511 -7.143 26.623 1.00 78.81 261 ASP A CA 1
ATOM 2026 C C . ASP A 1 261 ? -33.805 -8.437 26.185 1.00 78.81 261 ASP A C 1
ATOM 2028 O O . ASP A 1 261 ? -33.187 -8.536 25.120 1.00 78.81 261 ASP A O 1
ATOM 2032 N N . THR A 1 262 ? -33.917 -9.466 27.024 1.00 76.69 262 THR A N 1
ATOM 2033 C CA . THR A 1 262 ? -33.313 -10.787 26.800 1.00 76.69 262 THR A CA 1
ATOM 2034 C C . THR A 1 262 ? -33.810 -11.481 25.530 1.00 76.69 262 THR A C 1
ATOM 2036 O O . THR A 1 262 ? -33.032 -12.201 24.903 1.00 76.69 262 THR A O 1
ATOM 2039 N N . LYS A 1 263 ? -35.051 -11.227 25.084 1.00 78.56 263 LYS A N 1
ATOM 2040 C CA . LYS A 1 263 ? -35.589 -11.803 23.836 1.00 78.56 263 LYS A CA 1
ATOM 2041 C C . LYS A 1 263 ? -34.930 -11.184 22.611 1.00 78.56 263 LYS A C 1
ATOM 2043 O O . LYS A 1 263 ? -34.630 -11.878 21.638 1.00 78.56 263 LYS A O 1
ATOM 2048 N N . ALA A 1 264 ? -34.691 -9.877 22.646 1.00 78.56 264 ALA A N 1
ATOM 2049 C CA . ALA A 1 264 ? -33.976 -9.198 21.579 1.00 78.56 264 ALA A CA 1
ATOM 2050 C C . ALA A 1 264 ? -32.486 -9.597 21.551 1.00 78.56 264 ALA A C 1
ATOM 2052 O O . ALA A 1 264 ? -31.944 -9.785 20.459 1.00 78.56 264 ALA A O 1
ATOM 2053 N N . VAL A 1 265 ? -31.843 -9.822 22.710 1.00 77.31 265 VAL A N 1
ATOM 2054 C CA . VAL A 1 265 ? -30.472 -10.374 22.771 1.00 77.31 265 VAL A CA 1
ATOM 2055 C C . VAL A 1 265 ? -30.418 -11.762 22.133 1.00 77.31 265 VAL A C 1
ATOM 2057 O O . VAL A 1 265 ? -29.557 -12.006 21.290 1.00 77.31 265 VAL A O 1
ATOM 2060 N N . GLU A 1 266 ? -31.346 -12.655 22.485 1.00 77.69 266 GLU A N 1
ATOM 2061 C CA . GLU A 1 266 ? -31.424 -14.011 21.927 1.00 77.69 266 GLU A CA 1
ATOM 2062 C C . GLU A 1 266 ? -31.593 -13.982 20.402 1.00 77.69 266 GLU A C 1
ATOM 2064 O O . GLU A 1 266 ? -30.863 -14.658 19.675 1.00 77.69 266 GLU A O 1
ATOM 2069 N N . LYS A 1 267 ? -32.490 -13.126 19.898 1.00 80.69 267 LYS A N 1
ATOM 2070 C CA . LYS A 1 267 ? -32.700 -12.940 18.458 1.00 80.69 267 LYS A CA 1
ATOM 2071 C C . LYS A 1 267 ? -31.435 -12.443 17.751 1.00 80.69 267 LYS A C 1
ATOM 2073 O O . LYS A 1 267 ? -31.086 -12.968 16.697 1.00 80.69 267 LYS A O 1
ATOM 2078 N N . ILE A 1 268 ? -30.738 -11.456 18.317 1.00 76.31 268 ILE A N 1
ATOM 2079 C CA . ILE A 1 268 ? -29.489 -10.922 17.753 1.00 76.31 268 ILE A CA 1
ATOM 2080 C C . ILE A 1 268 ? -28.383 -11.982 17.767 1.00 76.31 268 ILE A C 1
ATOM 2082 O O . ILE A 1 268 ? -27.705 -12.170 16.758 1.00 76.31 268 ILE A O 1
ATOM 2086 N N . ALA A 1 269 ? -28.219 -12.702 18.878 1.00 73.50 269 ALA A N 1
ATOM 2087 C CA . ALA A 1 269 ? -27.238 -13.775 19.000 1.00 73.50 269 ALA A CA 1
ATOM 2088 C C . ALA A 1 269 ? -27.497 -14.890 17.976 1.00 73.50 269 ALA A C 1
ATOM 2090 O O . ALA A 1 269 ? -26.559 -15.366 17.336 1.00 73.50 269 ALA A O 1
ATOM 2091 N N . PHE A 1 270 ? -28.764 -15.252 17.762 1.00 73.44 270 PHE A N 1
ATOM 2092 C CA . PHE A 1 270 ? -29.169 -16.227 16.754 1.00 73.44 270 PHE A CA 1
ATOM 2093 C C . PHE A 1 270 ? -28.871 -15.753 15.324 1.00 73.44 270 PHE A C 1
ATOM 2095 O O . PHE A 1 270 ? -28.291 -16.498 14.536 1.00 73.44 270 PHE A O 1
ATOM 2102 N N . GLU A 1 271 ? -29.192 -14.502 14.984 1.00 74.12 271 GLU A N 1
ATOM 2103 C CA . GLU A 1 271 ? -28.864 -13.928 13.670 1.00 74.12 271 GLU A CA 1
ATOM 2104 C C . GLU A 1 271 ? -27.346 -13.800 13.445 1.00 74.12 271 GLU A C 1
ATOM 2106 O O . GLU A 1 271 ? -26.847 -14.034 12.343 1.00 74.12 271 GLU A O 1
ATOM 2111 N N . PHE A 1 272 ? -26.567 -13.505 14.488 1.00 72.38 272 PHE A N 1
ATOM 2112 C CA . PHE A 1 272 ? -25.105 -13.498 14.385 1.00 72.38 272 PHE A CA 1
ATOM 2113 C C . PHE A 1 272 ? -24.534 -14.908 14.233 1.00 72.38 272 PHE A C 1
ATOM 2115 O O . PHE A 1 272 ? -23.618 -15.094 13.433 1.00 72.38 272 PHE A O 1
ATOM 2122 N N . ALA A 1 273 ? -25.099 -15.906 14.917 1.00 68.06 273 ALA A N 1
ATOM 2123 C CA . ALA A 1 273 ? -24.709 -17.308 14.774 1.00 68.06 273 ALA A CA 1
ATOM 2124 C C . ALA A 1 273 ? -25.009 -17.868 13.371 1.00 68.06 273 ALA A C 1
ATOM 2126 O O . ALA A 1 273 ? -24.267 -18.718 12.884 1.00 68.06 273 ALA A O 1
ATOM 2127 N N . LYS A 1 274 ? -26.040 -17.348 12.689 1.00 67.06 274 LYS A N 1
ATOM 2128 C CA . LYS A 1 274 ? -26.329 -17.647 11.274 1.00 67.06 274 LYS A CA 1
ATOM 2129 C C . LYS A 1 274 ? -25.335 -17.037 10.290 1.00 67.06 274 LYS A C 1
ATOM 2131 O O . LYS A 1 274 ? -25.399 -17.347 9.104 1.00 67.06 274 LYS A O 1
ATOM 2136 N N . THR A 1 275 ? -24.450 -16.141 10.729 1.00 61.75 275 THR A N 1
ATOM 2137 C CA . THR A 1 275 ? -23.476 -15.544 9.813 1.00 61.75 275 THR A CA 1
ATOM 2138 C C . THR A 1 275 ? -22.453 -16.606 9.425 1.00 61.75 275 THR A C 1
ATOM 2140 O O . THR A 1 275 ? -21.586 -16.969 10.218 1.00 61.75 275 THR A O 1
ATOM 2143 N N . GLU A 1 276 ? -22.592 -17.141 8.215 1.00 51.88 276 GLU A N 1
ATOM 2144 C CA . GLU A 1 276 ? -21.811 -18.284 7.759 1.00 51.88 276 GLU A CA 1
ATOM 2145 C C . GLU A 1 276 ? -20.318 -17.968 7.637 1.00 51.88 276 GLU A C 1
ATOM 2147 O O . GLU A 1 276 ? -19.900 -16.975 7.043 1.00 51.88 276 GLU A O 1
ATOM 2152 N N . ARG A 1 277 ? -19.502 -18.898 8.139 1.00 49.00 277 ARG A N 1
ATOM 2153 C CA . ARG A 1 277 ? -18.049 -18.956 7.920 1.00 49.00 277 ARG A CA 1
ATOM 2154 C C . ARG A 1 277 ? -17.688 -19.497 6.522 1.00 49.00 277 ARG A C 1
ATOM 2156 O O . ARG A 1 277 ? -16.528 -19.433 6.140 1.00 49.00 277 ARG A O 1
ATOM 2163 N N . ASN A 1 278 ? -18.678 -20.025 5.792 1.00 44.09 278 ASN A N 1
ATOM 2164 C CA . ASN A 1 278 ? -18.596 -20.577 4.438 1.00 44.09 278 ASN A CA 1
ATOM 2165 C C . ASN A 1 278 ? -19.912 -20.285 3.706 1.00 44.09 278 ASN A C 1
ATOM 2167 O O . ASN A 1 278 ? -20.822 -21.102 3.750 1.00 44.09 278 ASN A O 1
ATOM 2171 N N . PHE A 1 279 ? -20.010 -19.122 3.067 1.00 53.59 279 PHE A N 1
ATOM 2172 C CA . PHE A 1 279 ? -21.180 -18.739 2.279 1.00 53.59 279 PHE A CA 1
ATOM 2173 C C . PHE A 1 279 ? -21.353 -19.700 1.091 1.00 53.59 279 PHE A C 1
ATOM 2175 O O . PHE A 1 279 ? -20.576 -19.647 0.134 1.00 53.59 279 PHE A O 1
ATOM 2182 N N . VAL A 1 280 ? -22.341 -20.599 1.144 1.00 52.00 280 VAL A N 1
ATOM 2183 C CA . VAL A 1 280 ? -22.675 -21.473 0.006 1.00 52.00 280 VAL A CA 1
ATOM 2184 C C . VAL A 1 280 ? -23.651 -20.734 -0.906 1.00 52.00 280 VAL A C 1
ATOM 2186 O O . VAL A 1 280 ? -24.847 -20.656 -0.639 1.00 52.00 280 VAL A O 1
ATOM 2189 N N . LEU A 1 281 ? -23.129 -20.183 -2.001 1.00 56.50 281 LEU A N 1
ATOM 2190 C CA . LEU A 1 281 ? -23.926 -19.522 -3.035 1.00 56.50 281 LEU A CA 1
ATOM 2191 C C . LEU A 1 281 ? -24.915 -20.490 -3.687 1.00 56.50 281 LEU A C 1
ATOM 2193 O O . LEU A 1 281 ? -24.527 -21.571 -4.142 1.00 56.50 281 LEU A O 1
ATOM 2197 N N . LYS A 1 282 ? -26.179 -20.080 -3.826 1.00 62.44 282 LYS A N 1
ATOM 2198 C CA . LYS A 1 282 ? -27.126 -20.804 -4.681 1.00 62.44 282 LYS A CA 1
ATOM 2199 C C . LYS A 1 282 ? -26.791 -20.552 -6.153 1.00 62.44 282 LYS A C 1
ATOM 2201 O O . LYS A 1 282 ? -26.195 -19.542 -6.522 1.00 62.44 282 LYS A O 1
ATOM 2206 N N . LYS A 1 283 ? -27.186 -21.478 -7.031 1.00 49.59 283 LYS A N 1
ATOM 2207 C CA . LYS A 1 283 ? -26.945 -21.376 -8.480 1.00 49.59 283 LYS A CA 1
ATOM 2208 C C . LYS A 1 283 ? -27.579 -20.087 -9.032 1.00 49.59 283 LYS A C 1
ATOM 2210 O O . LYS A 1 283 ? -28.798 -19.967 -9.037 1.00 49.59 283 LYS A O 1
ATOM 2215 N N . GLY A 1 284 ? -26.749 -19.151 -9.497 1.00 58.69 284 GLY A N 1
ATOM 2216 C CA . GLY A 1 284 ? -27.172 -17.840 -10.012 1.00 58.69 284 GLY A CA 1
ATOM 2217 C C . GLY A 1 284 ? -26.955 -16.668 -9.048 1.00 58.69 284 GLY A C 1
ATOM 2218 O O . GLY A 1 284 ? -27.048 -15.519 -9.469 1.00 58.69 284 GLY A O 1
ATOM 2219 N N . GLU A 1 285 ? -26.611 -16.928 -7.786 1.00 57.66 285 GLU A N 1
ATOM 2220 C CA . GLU A 1 285 ? -26.162 -15.886 -6.864 1.00 57.66 285 GLU A CA 1
ATOM 2221 C C . GLU A 1 285 ? -24.682 -15.572 -7.105 1.00 57.66 285 GLU A C 1
ATOM 2223 O O . GLU A 1 285 ? -23.893 -16.412 -7.542 1.00 57.66 285 GLU A O 1
ATOM 2228 N N . THR A 1 286 ? -24.288 -14.337 -6.825 1.00 63.75 286 THR A N 1
ATOM 2229 C CA . THR A 1 286 ? -22.911 -13.875 -6.978 1.00 63.75 286 THR A CA 1
ATOM 2230 C C . THR A 1 286 ? -22.509 -13.084 -5.745 1.00 63.75 286 THR A C 1
ATOM 2232 O O . THR A 1 286 ? -23.253 -12.221 -5.284 1.00 63.75 286 THR A O 1
ATOM 2235 N N . THR A 1 287 ? -21.320 -13.360 -5.211 1.00 69.62 287 THR A N 1
ATOM 2236 C CA . THR A 1 287 ? -20.695 -12.477 -4.222 1.00 69.62 287 THR A CA 1
ATOM 2237 C C . THR A 1 287 ? -19.928 -11.363 -4.921 1.00 69.62 287 THR A C 1
ATOM 2239 O O . THR A 1 287 ? -19.487 -11.504 -6.061 1.00 69.62 287 THR A O 1
ATOM 2242 N N . VAL A 1 288 ? -19.674 -10.274 -4.195 1.00 65.31 288 VAL A N 1
ATOM 2243 C CA . VAL A 1 288 ? -18.787 -9.191 -4.648 1.00 65.31 288 VAL A CA 1
ATOM 2244 C C . VAL A 1 288 ? -17.421 -9.733 -5.099 1.00 65.31 288 VAL A C 1
ATOM 2246 O O . VAL A 1 288 ? -16.853 -9.229 -6.065 1.00 65.31 288 VAL A O 1
ATOM 2249 N N . ALA A 1 289 ? -16.913 -10.787 -4.449 1.00 63.16 289 ALA A N 1
ATOM 2250 C CA . ALA A 1 289 ? -15.660 -11.441 -4.821 1.00 63.16 289 ALA A CA 1
ATOM 2251 C C . ALA A 1 289 ? -15.740 -12.140 -6.192 1.00 63.16 289 ALA A C 1
ATOM 2253 O O . ALA A 1 289 ? -14.870 -11.917 -7.031 1.00 63.16 289 ALA A O 1
ATOM 2254 N N . ILE A 1 290 ? -16.800 -12.913 -6.456 1.00 70.75 290 ILE A N 1
ATOM 2255 C CA . ILE A 1 290 ? -16.976 -13.632 -7.732 1.00 70.75 290 ILE A CA 1
ATOM 2256 C C . ILE A 1 290 ? -17.267 -12.672 -8.885 1.00 70.75 290 ILE A C 1
ATOM 2258 O O . ILE A 1 290 ? -16.690 -12.809 -9.961 1.00 70.75 290 ILE A O 1
ATOM 2262 N N . GLN A 1 291 ? -18.121 -11.667 -8.667 1.00 72.50 291 GLN A N 1
ATOM 2263 C CA . GLN A 1 291 ? -18.411 -10.659 -9.691 1.00 72.50 291 GLN A CA 1
ATOM 2264 C C . GLN A 1 291 ? -17.143 -9.901 -10.080 1.00 72.50 291 GLN A C 1
ATOM 2266 O O . GLN A 1 291 ? -16.904 -9.622 -11.252 1.00 72.50 291 GLN A O 1
ATOM 2271 N N . ARG A 1 292 ? -16.293 -9.608 -9.093 1.00 69.12 292 ARG A N 1
ATOM 2272 C CA . ARG A 1 292 ? -14.998 -8.978 -9.318 1.00 69.12 292 ARG A CA 1
ATOM 2273 C C . ARG A 1 292 ? -14.039 -9.882 -10.088 1.00 69.12 292 ARG A C 1
ATOM 2275 O O . ARG A 1 292 ? -13.394 -9.392 -11.007 1.00 69.12 292 ARG A O 1
ATOM 2282 N N . GLU A 1 293 ? -13.932 -11.161 -9.734 1.00 78.62 293 GLU A N 1
ATOM 2283 C CA . GLU A 1 293 ? -13.075 -12.098 -10.471 1.00 78.62 293 GLU A CA 1
ATOM 2284 C C . GLU A 1 293 ? -13.539 -12.243 -11.930 1.00 78.62 293 GLU A C 1
ATOM 2286 O O . GLU A 1 293 ? -12.711 -12.296 -12.836 1.00 78.62 293 GLU A O 1
ATOM 2291 N N . SER A 1 294 ? -14.856 -12.216 -12.171 1.00 74.75 294 SER A N 1
ATOM 2292 C CA . SER A 1 294 ? -15.423 -12.146 -13.522 1.00 74.75 294 SER A CA 1
ATOM 2293 C C . SER A 1 294 ? -14.979 -10.878 -14.254 1.00 74.75 294 SER A C 1
ATOM 2295 O O . SER A 1 294 ? -14.438 -10.976 -15.349 1.00 74.75 294 SER A O 1
ATOM 2297 N N . PHE A 1 295 ? -15.119 -9.697 -13.638 1.00 78.81 295 PHE A N 1
ATOM 2298 C CA . PHE A 1 295 ? -14.672 -8.441 -14.251 1.00 78.81 295 PHE A CA 1
ATOM 2299 C C . PHE A 1 295 ? -13.162 -8.409 -14.521 1.00 78.81 295 PHE A C 1
ATOM 2301 O O . PHE A 1 295 ? -12.735 -7.843 -15.526 1.00 78.81 295 PHE A O 1
ATOM 2308 N N . GLU A 1 296 ? -12.339 -8.993 -13.645 1.00 77.94 296 GLU A N 1
ATOM 2309 C CA . GLU A 1 296 ? -10.894 -9.106 -13.872 1.00 77.94 296 GLU A CA 1
ATOM 2310 C C . GLU A 1 296 ? -10.585 -10.043 -15.049 1.00 77.94 296 GLU A C 1
ATOM 2312 O O . GLU A 1 296 ? -9.772 -9.683 -15.898 1.00 77.94 296 GLU A O 1
ATOM 2317 N N . LYS A 1 297 ? -11.275 -11.187 -15.163 1.00 83.94 297 LYS A N 1
ATOM 2318 C CA . LYS A 1 297 ? -11.149 -12.089 -16.322 1.00 83.94 297 LYS A CA 1
ATOM 2319 C C . LYS A 1 297 ? -11.563 -11.410 -17.625 1.00 83.94 297 LYS A C 1
ATOM 2321 O O . LYS A 1 297 ? -10.848 -11.531 -18.616 1.00 83.94 297 LYS A O 1
ATOM 2326 N N . ASP A 1 298 ? -12.667 -10.667 -17.617 1.00 82.44 298 ASP A N 1
ATOM 2327 C CA . ASP A 1 298 ? -13.159 -9.952 -18.798 1.00 82.44 298 ASP A CA 1
ATOM 2328 C C . ASP A 1 298 ? -12.191 -8.844 -19.234 1.00 82.44 298 ASP A C 1
ATOM 2330 O O . ASP A 1 298 ? -11.927 -8.666 -20.426 1.00 82.44 298 ASP A O 1
ATOM 2334 N N . TYR A 1 299 ? -11.613 -8.122 -18.270 1.00 78.44 299 TYR A N 1
ATOM 2335 C CA . TYR A 1 299 ? -10.614 -7.091 -18.535 1.00 78.44 299 TYR A CA 1
ATOM 2336 C C . TYR A 1 299 ? -9.306 -7.677 -19.084 1.00 78.44 299 TYR A C 1
ATOM 2338 O O . TYR A 1 299 ? -8.790 -7.183 -20.089 1.00 78.44 299 TYR A O 1
ATOM 2346 N N . ASP A 1 300 ? -8.794 -8.751 -18.474 1.00 82.75 300 ASP A N 1
ATOM 2347 C CA . ASP A 1 300 ? -7.587 -9.444 -18.940 1.00 82.75 300 ASP A CA 1
ATOM 2348 C C . ASP A 1 300 ? -7.810 -10.017 -20.358 1.00 82.75 300 ASP A C 1
ATOM 2350 O O . ASP A 1 300 ? -6.967 -9.842 -21.241 1.00 82.75 300 ASP A O 1
ATOM 2354 N N . ALA A 1 301 ? -8.986 -10.596 -20.631 1.00 84.38 301 ALA A N 1
ATOM 2355 C CA . ALA A 1 301 ? -9.361 -11.073 -21.963 1.00 84.38 301 ALA A CA 1
ATOM 2356 C C . ALA A 1 301 ? -9.448 -9.939 -22.999 1.00 84.38 301 ALA A C 1
ATOM 2358 O O . ALA A 1 301 ? -9.039 -10.108 -24.150 1.00 84.38 301 ALA A O 1
ATOM 2359 N N . HIS A 1 302 ? -9.954 -8.767 -22.610 1.00 84.44 302 HIS A N 1
ATOM 2360 C CA . HIS A 1 302 ? -9.986 -7.596 -23.482 1.00 84.44 302 HIS A CA 1
ATOM 2361 C C . HIS A 1 302 ? -8.574 -7.086 -23.811 1.00 84.44 302 HIS A C 1
ATOM 2363 O O . HIS A 1 302 ? -8.295 -6.759 -24.964 1.00 84.44 302 HIS A O 1
ATOM 2369 N N . LEU A 1 303 ? -7.662 -7.047 -22.833 1.00 78.69 303 LEU A N 1
ATOM 2370 C CA . LEU A 1 303 ? -6.269 -6.652 -23.069 1.00 78.69 303 LEU A CA 1
ATOM 2371 C C . LEU A 1 303 ? -5.559 -7.596 -24.042 1.00 78.69 303 LEU A C 1
ATOM 2373 O O . LEU A 1 303 ? -4.879 -7.119 -24.951 1.00 78.69 303 LEU A O 1
ATOM 2377 N N . ILE A 1 304 ? -5.756 -8.909 -23.896 1.00 83.38 304 ILE A N 1
ATOM 2378 C CA . ILE A 1 304 ? -5.202 -9.905 -24.824 1.00 83.38 304 ILE A CA 1
ATOM 2379 C C . ILE A 1 304 ? -5.706 -9.640 -26.245 1.00 83.38 304 ILE A C 1
ATOM 2381 O O . ILE A 1 304 ? -4.892 -9.532 -27.157 1.00 83.38 304 ILE A O 1
ATOM 2385 N N . LYS A 1 305 ? -7.013 -9.409 -26.429 1.00 84.44 305 LYS A N 1
ATOM 2386 C CA . LYS A 1 305 ? -7.586 -9.083 -27.747 1.00 84.44 305 LYS A CA 1
ATOM 2387 C C . LYS A 1 305 ? -6.984 -7.823 -28.372 1.00 84.44 305 LYS A C 1
ATOM 2389 O O . LYS A 1 305 ? -6.771 -7.780 -29.581 1.00 84.44 305 LYS A O 1
ATOM 2394 N N . VAL A 1 306 ? -6.706 -6.787 -27.577 1.00 83.31 306 VAL A N 1
ATOM 2395 C CA . VAL A 1 306 ? -6.061 -5.556 -28.072 1.00 83.31 306 VAL A CA 1
ATOM 2396 C C . VAL A 1 306 ? -4.622 -5.830 -28.516 1.00 83.31 306 VAL A C 1
ATOM 2398 O O . VAL A 1 306 ? -4.204 -5.338 -29.564 1.00 83.31 306 VAL A O 1
ATOM 2401 N N . VAL A 1 307 ? -3.875 -6.632 -27.754 1.00 77.56 307 VAL A N 1
ATOM 2402 C CA . VAL A 1 307 ? -2.505 -7.033 -28.110 1.00 77.56 307 VAL A CA 1
ATOM 2403 C C . VAL A 1 307 ? -2.503 -7.897 -29.372 1.00 77.56 307 VAL A C 1
ATOM 2405 O O . VAL A 1 307 ? -1.741 -7.616 -30.293 1.00 77.56 307 VAL A O 1
ATOM 2408 N N . GLU A 1 308 ? -3.393 -8.885 -29.466 1.00 81.38 308 GLU A N 1
ATOM 2409 C CA . GLU A 1 308 ? -3.571 -9.717 -30.662 1.00 81.38 308 GLU A CA 1
ATOM 2410 C C . GLU A 1 308 ? -3.915 -8.870 -31.891 1.00 81.38 308 GLU A C 1
ATOM 2412 O O . GLU A 1 308 ? -3.317 -9.053 -32.947 1.00 81.38 308 GLU A O 1
ATOM 2417 N N . ALA A 1 309 ? -4.807 -7.886 -31.759 1.00 82.62 309 ALA A N 1
ATOM 2418 C CA . ALA A 1 309 ? -5.150 -6.977 -32.850 1.00 82.62 309 ALA A CA 1
ATOM 2419 C C . ALA A 1 309 ? -3.971 -6.082 -33.280 1.00 82.62 309 ALA A C 1
ATOM 2421 O O . ALA A 1 309 ? -3.843 -5.753 -34.461 1.00 82.62 309 ALA A O 1
ATOM 2422 N N . ALA A 1 310 ? -3.105 -5.688 -32.342 1.00 74.06 310 ALA A N 1
ATOM 2423 C CA . ALA A 1 310 ? -1.914 -4.890 -32.625 1.00 74.06 310 ALA A CA 1
ATOM 2424 C C . ALA A 1 310 ? -0.790 -5.713 -33.282 1.00 74.06 310 ALA A C 1
ATOM 2426 O O . ALA A 1 310 ? -0.064 -5.186 -34.125 1.00 74.06 310 ALA A O 1
ATOM 2427 N N . VAL A 1 311 ? -0.660 -6.995 -32.927 1.00 75.25 311 VAL A N 1
ATOM 2428 C CA . VAL A 1 311 ? 0.342 -7.916 -33.491 1.00 75.25 311 VAL A CA 1
ATOM 2429 C C . VAL A 1 311 ? -0.125 -8.496 -34.833 1.00 75.25 311 VAL A C 1
ATOM 2431 O O . VAL A 1 311 ? 0.637 -8.500 -35.795 1.00 75.25 311 VAL A O 1
ATOM 2434 N N . GLY A 1 312 ? -1.391 -8.907 -34.940 1.00 57.88 312 GLY A N 1
ATOM 2435 C CA . GLY A 1 312 ? -1.966 -9.539 -36.133 1.00 57.88 312 GLY A CA 1
ATOM 2436 C C . GLY A 1 312 ? -2.171 -8.595 -37.322 1.00 57.88 312 GLY A C 1
ATOM 2437 O O . GLY A 1 312 ? -2.188 -9.039 -38.466 1.00 57.88 312 GLY A O 1
ATOM 2438 N N . LYS A 1 313 ? -2.245 -7.274 -37.105 1.00 52.53 313 LYS A N 1
ATOM 2439 C CA . LYS A 1 313 ? -2.316 -6.294 -38.208 1.00 52.53 313 LYS A CA 1
ATOM 2440 C C . LYS A 1 313 ? -1.030 -6.181 -39.037 1.00 52.53 313 LYS A C 1
ATOM 2442 O O . LYS A 1 313 ? -1.052 -5.513 -40.067 1.00 52.53 313 LYS A O 1
ATOM 2447 N N . LYS A 1 314 ? 0.076 -6.802 -38.614 1.00 49.28 314 LYS A N 1
ATOM 2448 C CA . LYS A 1 314 ? 1.369 -6.724 -39.309 1.00 49.28 314 LYS A CA 1
ATOM 2449 C C . LYS A 1 314 ? 1.579 -7.782 -40.400 1.00 49.28 314 LYS A C 1
ATOM 2451 O O . LYS A 1 314 ? 2.537 -7.643 -41.147 1.00 49.28 314 LYS A O 1
ATOM 2456 N N . GLU A 1 315 ? 0.707 -8.785 -40.526 1.00 44.81 315 GLU A N 1
ATOM 2457 C CA . GLU A 1 315 ? 0.833 -9.838 -41.557 1.00 44.81 315 GLU A CA 1
ATOM 2458 C C . GLU A 1 315 ? 0.049 -9.553 -42.854 1.00 44.81 315 GLU A C 1
ATOM 2460 O O . GLU A 1 315 ? 0.088 -10.352 -43.784 1.00 44.81 315 GLU A O 1
ATOM 2465 N N . ALA A 1 316 ? -0.651 -8.415 -42.947 1.00 42.06 316 ALA A N 1
ATOM 2466 C CA . ALA A 1 316 ? -1.526 -8.086 -44.079 1.00 42.06 316 ALA A CA 1
ATOM 2467 C C . ALA A 1 316 ? -1.102 -6.837 -44.884 1.00 42.06 316 ALA A C 1
ATOM 2469 O O . ALA A 1 316 ? -1.949 -6.238 -45.549 1.00 42.06 316 ALA A O 1
ATOM 2470 N N . SER A 1 317 ? 0.173 -6.430 -44.836 1.00 36.25 317 SER A N 1
ATOM 2471 C CA . SER A 1 317 ? 0.709 -5.355 -45.689 1.00 36.25 317 SER A CA 1
ATOM 2472 C C . SER A 1 317 ? 2.066 -5.688 -46.277 1.00 36.25 317 SER A C 1
ATOM 2474 O O . SER A 1 317 ? 2.872 -6.338 -45.580 1.00 36.25 317 SER A O 1
#

Secondary structure (DSSP, 8-state):
---------PPPHHHHHHHHHHHHHHHHHHTTTTS-HHHHHHHHHHHHHHHHHHHHHHHHHHHHHTTHHHHTTSPPPHHHHHHHHHHHHHHHHHH---S-HHHHHHHHHHHHHHS-HHHHHHHHHHHHHHHHHHHHHHHHHHHHHHHHHHHHHHHHHHHHHHHHHHHHHHHHHHHHHHHHHHHHHHHHHHHHHHHHTT--HHHHHHHHHHHHHHHHHHHHHHHHHHHHHHHHHHHHHHHHHHHHHHHHHHHHHHHHHHHT-HHHHHHHHHHHHTS-SS----TT---HHHHHHHHHHHHHHHHHHHHHHHHHTTS--

Sequence (317 aa):
MSDNMQGVRKLPTPIVVAVLGLAVTFMSLGTSAITSYFQSQIITAAGILVLVTGASTALFSYLQDARVTLRGLSVPAPDDLNAAIRAEIKASSAETSLLTAQEREELLLETRKALSEETVQQLSAVWREEFQAEDSKSEHFSYLRNFGARIRNRLQEEVDALGRRANINLAIGSAVSAVGLAILTWFVWTATSELSSGSSATDVGVRFLIRLTLAAFVQLFAYFFLRLYRYSLFEIKYFQNEMTNAQFRLLALFSVAKDGDTKAVEKIAFEFAKTERNFVLKKGETTVAIQRESFEKDYDAHLIKVVEAAVGKKEAS

Radius of gyration: 34.94 Å; chains: 1; bounding box: 72×64×113 Å

Foldseek 3Di:
DPPDPDPPPPDPPLVVQLVQLVVQLVVLVVCPVPDDPVVSVVSNVSSLLSNLRSVLVVLLVVLVVVVVVVVVPPDPDVVVVVVVVVVVCVVVVVVPCPDDPVRVVVVVVVVVVVDDPVNVVVVVVVCCVVPVVVVVLVVVLVVLSVVLVVLLVVLVVVLVVLSNLLSVLLSVLSSLLSVLVVLLVVLVVVLVVCVVVPHDNVVSVVVSVVSVVVSVVSNVSSVVSNVSSVVSVVVSVVSVVVSVVSVVLSVQLVVCSVVVPVVSNVVSVVVVVPPDPDDDDDVPDDDPVRVVVVVVVVVVVVVVVVVCVVVVVVVPD